Protein AF-A0A099KQU8-F1 (afdb_monomer)

Foldseek 3Di:
DDPLVQFDADPVRHFDADPVRHGHGDDQQDQAPVNLLVCLVVLHDPVVNQVSLLNHLRNLQVVLVVVQVVLVVLVVCQVPFDFPDADPVRHTDGDDRDDRDDRRDGDDRDHSVRSCVVVVVSCLVSCQQQQDQDPNDRAHLDVVLVVLLVVVVVVCVVPNFVCPQDWRWGHHNVGTDTDTDGGPVSSVSRNVVSVVSSVVSVD

Solvent-accessible surface area (backbone atoms only — not comparable to full-atom values): 11903 Å² total; per-residue (Å²): 134,92,62,71,86,51,40,32,61,45,98,88,67,47,77,38,58,48,99,84,72,44,73,36,69,49,85,85,54,86,36,45,68,68,59,40,51,52,39,50,76,68,65,54,55,68,72,57,52,47,52,32,45,48,21,31,56,50,31,53,53,52,52,44,51,51,55,39,52,51,49,50,51,50,51,53,42,53,77,55,53,52,73,74,48,67,44,99,88,69,46,78,34,59,49,81,74,71,88,78,71,79,82,70,76,77,76,82,88,64,52,55,65,56,48,46,63,78,40,40,83,78,44,50,67,44,49,31,36,53,36,49,77,55,98,86,41,64,35,24,59,47,65,67,42,52,52,51,53,50,50,53,52,52,44,33,77,74,52,44,72,75,56,44,66,38,69,51,74,31,46,27,72,88,49,75,46,79,41,80,31,73,42,70,67,56,44,51,54,52,51,52,55,51,52,53,54,38,46,71,74,77,108

Mean predicted aligned error: 7.82 Å

Nearest PDB structures (foldseek):
  6ys8-assembly1_A  TM=2.102E-01  e=5.000E+00  Flavobacterium johnsoniae

pLDDT: mean 91.99, std 4.72, range [60.97, 97.06]

Radius of gyration: 29.05 Å; Cα contacts (8 Å, |Δi|>4): 232; chains: 1; bounding box: 68×26×90 Å

Sequence (203 aa):
MDLSYFYQKNADGSTLFDANQKPLLRKQITKTLEALQAQIAQNAKVETIDRFCAGVIELRQWHWLADYNEHIAILEFNANLPVVAVAENGDDVFAEPKDLPDEPIRPALLTVDEFKSANKALFDSYNKKQGVKINGYQVSLNKDNSDGLVSIKAGYELAGDDIFPTNFIADNASGTVSIRLDNFAEFSNFALQFLAARNALFN

Secondary structure (DSSP, 8-state):
---GGGB-B-TTSPBPB-TTSPBPBPPPP---HHHHHHHHHTT--HHHHHHHHHHHHHHHHHHHHHHHHHHHHHHHHHHTPPEEEE-TTSPEEEPPPPP-PPPPPPPP---HHHHHHHTHHHHHHHH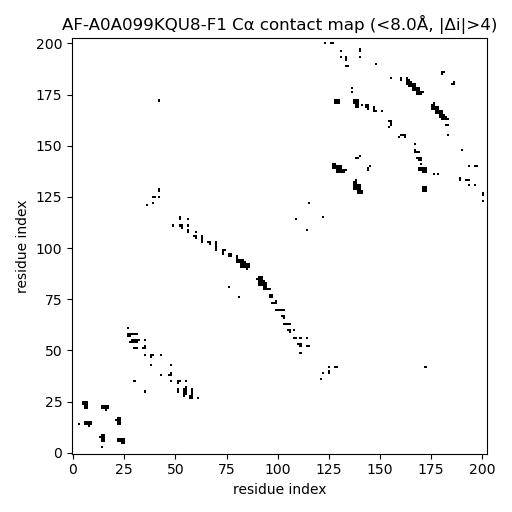HHH-EEETTEEE---HHHHHHHHHHHHHHHHHGGGG-SEEEEEEETTEEEEEEE-SHHHHHHHHHHHHHHHHHHH-

Organism: Colwellia psychrerythraea (NCBI:txid28229)

Structure (mmCIF, N/CA/C/O backbone):
data_AF-A0A099KQU8-F1
#
_entry.id   AF-A0A099KQU8-F1
#
loop_
_atom_site.group_PDB
_atom_site.id
_atom_site.type_symbol
_atom_site.label_atom_id
_atom_site.label_alt_id
_atom_site.label_comp_id
_atom_site.label_asym_id
_atom_site.label_entity_id
_atom_site.label_seq_id
_atom_site.pdbx_PDB_ins_code
_atom_site.Cartn_x
_atom_site.Cartn_y
_atom_site.Cartn_z
_atom_site.occupancy
_atom_site.B_iso_or_equiv
_atom_site.auth_seq_id
_atom_site.auth_comp_id
_atom_site.auth_asym_id
_atom_site.auth_atom_id
_atom_site.pdbx_PDB_model_num
ATOM 1 N N . MET A 1 1 ? 11.849 -13.287 -21.606 1.00 78.25 1 MET A N 1
ATOM 2 C CA . MET A 1 1 ? 11.185 -12.744 -20.402 1.00 78.25 1 MET A CA 1
ATOM 3 C C . MET A 1 1 ? 9.722 -12.448 -20.707 1.00 78.25 1 MET A C 1
ATOM 5 O O . MET A 1 1 ? 9.454 -12.011 -21.818 1.00 78.25 1 MET A O 1
ATOM 9 N N . ASP A 1 2 ? 8.782 -12.692 -19.785 1.00 84.62 2 ASP A N 1
ATOM 10 C CA . ASP A 1 2 ? 7.366 -12.351 -20.011 1.00 84.62 2 ASP A CA 1
ATOM 11 C C . ASP A 1 2 ? 7.071 -10.880 -19.665 1.00 84.62 2 ASP A C 1
ATOM 13 O O . ASP A 1 2 ? 7.157 -10.462 -18.506 1.00 84.62 2 ASP A O 1
ATOM 17 N N . LEU A 1 3 ? 6.695 -10.106 -20.685 1.00 89.06 3 LEU A N 1
ATOM 18 C CA . LEU A 1 3 ? 6.343 -8.686 -20.598 1.00 89.06 3 LEU A CA 1
ATOM 19 C C . LEU A 1 3 ? 4.825 -8.439 -20.688 1.00 89.06 3 LEU A C 1
ATOM 21 O O . LEU A 1 3 ? 4.391 -7.287 -20.715 1.00 89.06 3 LEU A O 1
ATOM 25 N N . SER A 1 4 ? 4.007 -9.498 -20.679 1.00 90.19 4 SER A N 1
ATOM 26 C CA . SER A 1 4 ? 2.544 -9.432 -20.819 1.00 90.19 4 SER A CA 1
ATOM 27 C C . SER A 1 4 ? 1.852 -8.506 -19.814 1.00 90.19 4 SER A C 1
ATOM 29 O O . SER A 1 4 ? 0.807 -7.931 -20.122 1.00 90.19 4 SER A O 1
ATOM 31 N N . TYR A 1 5 ? 2.465 -8.317 -18.641 1.00 89.25 5 TYR A N 1
ATOM 32 C CA . TYR A 1 5 ? 2.036 -7.384 -17.599 1.00 89.25 5 TYR A CA 1
ATOM 33 C C . TYR A 1 5 ? 1.913 -5.935 -18.096 1.00 89.25 5 TYR A C 1
ATOM 35 O O . TYR A 1 5 ? 1.003 -5.219 -17.680 1.00 89.25 5 TYR A O 1
ATOM 43 N N . PHE A 1 6 ? 2.800 -5.497 -18.990 1.00 92.69 6 PHE A N 1
ATOM 44 C CA . PHE A 1 6 ? 2.848 -4.112 -19.466 1.00 92.69 6 PHE A CA 1
ATOM 45 C C . PHE A 1 6 ? 1.939 -3.861 -20.663 1.00 92.69 6 PHE A C 1
ATOM 47 O O . PHE A 1 6 ? 1.818 -2.720 -21.100 1.00 92.69 6 PHE A O 1
ATOM 54 N N . TYR A 1 7 ? 1.310 -4.895 -21.215 1.00 94.56 7 TYR A N 1
ATOM 55 C CA . TYR A 1 7 ? 0.549 -4.771 -22.450 1.00 94.56 7 TYR A CA 1
ATOM 56 C C . TYR A 1 7 ? -0.892 -4.342 -22.189 1.00 94.56 7 TYR A C 1
ATOM 58 O O . TYR A 1 7 ? -1.525 -4.756 -21.216 1.00 94.56 7 TYR A O 1
ATOM 66 N N . GLN A 1 8 ? -1.425 -3.523 -23.090 1.00 93.81 8 GLN A N 1
ATOM 67 C CA . GLN A 1 8 ? -2.847 -3.221 -23.136 1.00 93.81 8 GLN A CA 1
ATOM 68 C C . GLN A 1 8 ? -3.630 -4.478 -23.510 1.00 93.81 8 GLN A C 1
ATOM 70 O O . GLN A 1 8 ? -3.192 -5.284 -24.337 1.00 93.81 8 GLN A O 1
ATOM 75 N N . LYS A 1 9 ? -4.802 -4.632 -22.894 1.00 93.12 9 LYS A N 1
ATOM 76 C CA . LYS A 1 9 ? -5.696 -5.768 -23.104 1.00 93.12 9 LYS A CA 1
ATOM 77 C C . LYS A 1 9 ? -7.046 -5.297 -23.638 1.00 93.12 9 LYS A C 1
ATOM 79 O O . LYS A 1 9 ? -7.538 -4.248 -23.227 1.00 93.12 9 LYS A O 1
ATOM 84 N N . ASN A 1 10 ? -7.631 -6.084 -24.532 1.00 91.56 10 ASN A N 1
ATOM 85 C CA . ASN A 1 10 ? -9.020 -5.968 -24.963 1.00 91.56 10 ASN A CA 1
ATOM 86 C C . ASN A 1 10 ? -9.978 -6.391 -23.839 1.00 91.56 10 ASN A C 1
ATOM 88 O O . ASN A 1 10 ? -9.572 -6.995 -22.845 1.00 91.56 10 ASN A O 1
ATOM 92 N N . ALA A 1 11 ? -11.273 -6.121 -24.026 1.00 90.12 11 ALA A N 1
ATOM 93 C CA . ALA A 1 11 ? -12.321 -6.530 -23.087 1.00 90.12 11 ALA A CA 1
ATOM 94 C C . ALA A 1 11 ? -12.403 -8.058 -22.886 1.00 90.12 11 ALA A C 1
ATOM 96 O O . ALA A 1 11 ? -12.850 -8.513 -21.838 1.00 90.12 11 ALA A O 1
ATOM 97 N N . ASP A 1 12 ? -11.949 -8.842 -23.866 1.00 91.12 12 ASP A N 1
ATOM 98 C CA . ASP A 1 12 ? -11.866 -10.306 -23.811 1.00 91.12 12 ASP A CA 1
ATOM 99 C C . ASP A 1 12 ? -10.555 -10.832 -23.184 1.00 91.12 12 ASP A C 1
ATOM 101 O O . ASP A 1 12 ? -10.356 -12.041 -23.088 1.00 91.12 12 ASP A O 1
ATOM 105 N N . GLY A 1 13 ? -9.651 -9.939 -22.761 1.00 87.31 13 GLY A N 1
ATOM 106 C CA . GLY A 1 13 ? -8.351 -10.282 -22.176 1.00 87.31 13 GLY A CA 1
ATOM 107 C C . GLY A 1 13 ? -7.219 -10.523 -23.185 1.00 87.31 13 GLY A C 1
ATOM 108 O O . GLY A 1 13 ? -6.079 -10.755 -22.768 1.00 87.31 13 GLY A O 1
ATOM 109 N N . SER A 1 14 ? -7.479 -10.435 -24.494 1.00 91.06 14 SER A N 1
ATOM 110 C CA . SER A 1 14 ? -6.439 -10.549 -25.529 1.00 91.06 14 SER A CA 1
ATOM 111 C C . SER A 1 14 ? -5.530 -9.311 -25.574 1.00 91.06 14 SER A C 1
ATOM 113 O O . SER A 1 14 ? -5.933 -8.214 -25.194 1.00 91.06 14 SER A O 1
ATOM 115 N N . THR A 1 15 ? -4.272 -9.470 -26.000 1.00 93.75 15 THR A N 1
ATOM 116 C CA . THR A 1 15 ? -3.318 -8.351 -26.129 1.00 93.75 15 THR A CA 1
ATOM 117 C C . THR A 1 15 ? -3.668 -7.466 -27.326 1.00 93.75 15 THR A C 1
ATOM 119 O O . THR A 1 15 ? -3.956 -7.969 -28.408 1.00 93.75 15 THR A O 1
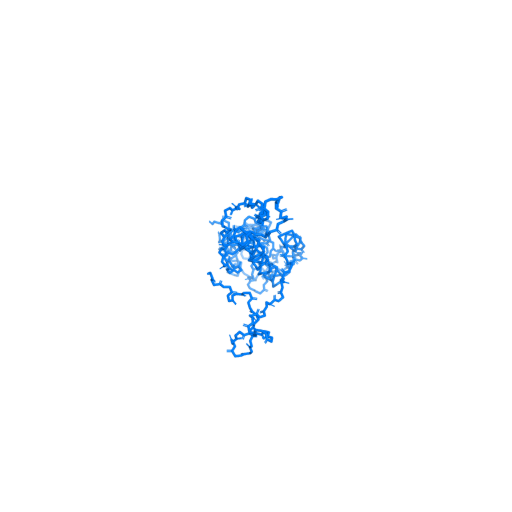ATOM 122 N N . LEU A 1 16 ? -3.594 -6.149 -27.137 1.00 92.94 16 LEU A N 1
ATOM 123 C CA . LEU A 1 16 ? -3.697 -5.159 -28.207 1.00 92.94 16 LEU A CA 1
ATOM 124 C C . LEU A 1 16 ? -2.343 -4.964 -28.903 1.00 92.94 16 LEU A C 1
ATOM 126 O O . LEU A 1 16 ? -1.310 -4.874 -28.239 1.00 92.94 16 LEU A O 1
ATOM 130 N N . PHE A 1 17 ? -2.360 -4.848 -30.231 1.00 93.69 17 PHE A N 1
ATOM 131 C CA . PHE A 1 17 ? -1.167 -4.682 -31.064 1.00 93.69 17 PHE A CA 1
ATOM 132 C C . PHE A 1 17 ? -1.278 -3.441 -31.957 1.00 93.69 17 PHE A C 1
ATOM 134 O O . PHE A 1 17 ? -2.381 -3.025 -32.315 1.00 93.69 17 PHE A O 1
ATOM 141 N N . ASP A 1 18 ? -0.137 -2.854 -32.311 1.00 91.50 18 ASP A N 1
ATOM 142 C CA . ASP A 1 18 ? -0.042 -1.782 -33.300 1.00 91.50 18 ASP A CA 1
ATOM 143 C C . ASP A 1 18 ? -0.100 -2.316 -34.748 1.00 91.50 18 ASP A C 1
ATOM 145 O O . ASP A 1 18 ? -0.203 -3.520 -34.997 1.00 91.50 18 ASP A O 1
ATOM 149 N N . ALA A 1 19 ? -0.015 -1.409 -35.728 1.00 91.31 19 ALA A N 1
ATOM 150 C CA . ALA A 1 19 ? -0.039 -1.753 -37.154 1.00 91.31 19 ALA A CA 1
ATOM 151 C C . ALA A 1 19 ? 1.124 -2.666 -37.600 1.00 91.31 19 ALA A C 1
ATOM 153 O O . ALA A 1 19 ? 1.018 -3.327 -38.631 1.00 91.31 19 ALA A O 1
ATOM 154 N N . ASN A 1 20 ? 2.207 -2.729 -36.821 1.00 92.00 20 ASN A N 1
ATOM 155 C CA . ASN A 1 20 ? 3.382 -3.562 -37.069 1.00 92.00 20 ASN A CA 1
ATOM 156 C C . ASN A 1 20 ? 3.361 -4.857 -36.237 1.00 92.00 20 ASN A C 1
ATOM 158 O O . ASN A 1 20 ? 4.398 -5.503 -36.093 1.00 92.00 20 ASN A O 1
ATOM 162 N N . GLN A 1 21 ? 2.207 -5.228 -35.669 1.00 89.69 21 GLN A N 1
ATOM 163 C CA . GLN A 1 21 ? 2.039 -6.389 -34.788 1.00 89.69 21 GLN A CA 1
ATOM 164 C C . GLN A 1 21 ? 2.902 -6.343 -33.514 1.00 89.69 21 GLN A C 1
ATOM 166 O O . GLN A 1 21 ? 3.190 -7.384 -32.918 1.00 89.69 21 GLN A O 1
ATOM 171 N N . LYS A 1 22 ? 3.293 -5.150 -33.044 1.00 89.19 22 LYS A N 1
ATOM 172 C CA . LYS A 1 22 ? 3.968 -4.985 -31.748 1.00 89.19 22 LYS A CA 1
ATOM 173 C C . LYS A 1 22 ? 2.940 -4.740 -30.637 1.00 89.19 22 LYS A C 1
ATOM 175 O O . LYS A 1 22 ? 2.011 -3.959 -30.847 1.00 89.19 22 LYS A O 1
ATOM 180 N N . PRO A 1 23 ? 3.066 -5.377 -29.456 1.00 92.69 23 PRO A N 1
ATOM 181 C CA . PRO A 1 23 ? 2.146 -5.148 -28.343 1.00 92.69 23 PRO A CA 1
ATOM 182 C C . PRO A 1 23 ? 2.106 -3.677 -27.916 1.00 92.69 23 PRO A C 1
ATOM 184 O O . PRO A 1 23 ? 3.150 -3.064 -27.687 1.00 92.69 23 PRO A O 1
ATOM 187 N N . LEU A 1 24 ? 0.907 -3.118 -27.747 1.00 92.62 24 LEU A N 1
ATOM 188 C CA . LEU A 1 24 ? 0.738 -1.770 -27.206 1.00 92.62 24 LEU A CA 1
ATOM 189 C C . LEU A 1 24 ? 0.992 -1.772 -25.698 1.00 92.62 24 LEU A C 1
ATOM 191 O O . LEU A 1 24 ? 0.404 -2.565 -24.964 1.00 92.62 24 LEU A O 1
ATOM 195 N N . LEU A 1 25 ? 1.828 -0.850 -25.219 1.00 91.69 25 LEU A N 1
ATOM 196 C CA . LEU A 1 25 ? 2.099 -0.686 -23.792 1.00 91.69 25 LEU A CA 1
ATOM 197 C C . LEU A 1 25 ? 0.964 0.070 -23.098 1.00 91.69 25 LEU A C 1
ATOM 199 O O . LEU A 1 25 ? 0.449 1.066 -23.612 1.00 91.69 25 LEU A O 1
ATOM 203 N N . ARG A 1 26 ? 0.559 -0.395 -21.917 1.00 91.31 26 ARG A N 1
ATOM 204 C CA . ARG A 1 26 ? -0.416 0.300 -21.072 1.00 91.31 26 ARG A CA 1
ATOM 205 C C . ARG A 1 26 ? 0.188 1.589 -20.520 1.00 91.31 26 ARG A C 1
ATOM 207 O O . ARG A 1 26 ? 1.402 1.749 -20.455 1.00 91.31 26 ARG A O 1
ATOM 214 N N . LYS A 1 27 ? -0.668 2.522 -20.106 1.00 87.50 27 LYS A N 1
ATOM 215 C CA . LYS A 1 27 ? -0.209 3.788 -19.530 1.00 87.50 27 LYS A CA 1
ATOM 216 C C . LYS A 1 27 ? 0.475 3.546 -18.184 1.00 87.50 27 LYS A C 1
ATOM 218 O O . LYS A 1 27 ? -0.100 2.897 -17.314 1.00 87.50 27 LYS A O 1
ATOM 223 N N . GLN A 1 28 ? 1.654 4.131 -18.004 1.00 86.12 28 GLN A N 1
ATOM 224 C CA . GLN A 1 28 ? 2.375 4.106 -16.737 1.00 86.12 28 GLN A CA 1
ATOM 225 C C . GLN A 1 28 ? 1.606 4.845 -15.631 1.00 86.12 28 GLN A C 1
ATOM 227 O O . GLN A 1 28 ? 1.121 5.966 -15.824 1.00 86.12 28 GLN A O 1
ATOM 232 N N . ILE A 1 29 ? 1.543 4.233 -14.447 1.00 81.69 29 ILE A N 1
ATOM 233 C CA . ILE A 1 29 ? 1.102 4.892 -13.214 1.00 81.69 29 ILE A CA 1
ATOM 234 C C . ILE A 1 29 ? 2.301 5.565 -12.537 1.00 81.69 29 ILE A C 1
ATOM 236 O O . ILE A 1 29 ? 3.365 4.972 -12.414 1.00 81.69 29 ILE A O 1
ATOM 240 N N . THR A 1 30 ? 2.117 6.800 -12.063 1.00 81.56 30 THR A N 1
ATOM 241 C CA . THR A 1 30 ? 3.186 7.666 -11.526 1.00 81.56 30 THR A CA 1
ATOM 242 C C . THR A 1 30 ? 3.091 7.896 -10.012 1.00 81.56 30 THR A C 1
ATOM 244 O O . THR A 1 30 ? 3.462 8.953 -9.504 1.00 81.56 30 THR A O 1
ATOM 247 N N . LYS A 1 31 ? 2.542 6.940 -9.253 1.00 90.81 31 LYS A N 1
ATOM 248 C CA . LYS A 1 31 ? 2.440 7.075 -7.790 1.00 90.81 31 LYS A CA 1
ATOM 249 C C . LYS A 1 31 ? 3.761 6.680 -7.140 1.00 90.81 31 LYS A C 1
ATOM 251 O O . LYS A 1 31 ? 4.166 5.527 -7.226 1.00 90.81 31 LYS A O 1
ATOM 256 N N . THR A 1 32 ? 4.407 7.639 -6.485 1.00 93.88 32 THR A N 1
ATOM 257 C CA . THR A 1 32 ? 5.692 7.429 -5.812 1.00 93.88 32 THR A CA 1
ATOM 258 C C . THR A 1 32 ? 5.518 7.060 -4.341 1.00 93.88 32 THR A C 1
ATOM 260 O O . THR A 1 32 ? 4.439 7.232 -3.756 1.00 93.88 32 THR A O 1
ATOM 263 N N . LEU A 1 33 ? 6.595 6.554 -3.735 1.00 93.19 33 LEU A N 1
ATOM 264 C CA . LEU A 1 33 ? 6.622 6.237 -2.310 1.00 93.19 33 LEU A CA 1
ATOM 265 C C . LEU A 1 33 ? 6.456 7.500 -1.453 1.00 93.19 33 LEU A C 1
ATOM 267 O O . LEU A 1 33 ? 5.722 7.458 -0.467 1.00 93.19 33 LEU A O 1
ATOM 271 N N . GLU A 1 34 ? 7.046 8.631 -1.852 1.00 93.69 34 GLU A N 1
ATOM 272 C CA . GLU A 1 34 ? 6.885 9.905 -1.137 1.00 93.69 34 GLU A CA 1
ATOM 273 C C . GLU A 1 34 ? 5.424 10.365 -1.161 1.00 93.69 34 GLU A C 1
ATOM 275 O O . GLU A 1 34 ? 4.879 10.826 -0.157 1.00 93.69 34 GLU A O 1
ATOM 280 N N . ALA A 1 35 ? 4.749 10.190 -2.300 1.00 94.56 35 ALA A N 1
ATOM 281 C CA . ALA A 1 35 ? 3.347 10.556 -2.428 1.00 94.56 35 ALA A CA 1
ATOM 282 C C . ALA A 1 35 ? 2.445 9.665 -1.549 1.00 94.56 35 ALA A C 1
ATOM 284 O O . ALA A 1 35 ? 1.496 10.164 -0.945 1.00 94.56 35 ALA A O 1
ATOM 285 N N . LEU A 1 36 ? 2.758 8.368 -1.426 1.00 95.44 36 LEU A N 1
ATOM 286 C CA . LEU A 1 36 ? 2.092 7.461 -0.482 1.00 95.44 36 LEU A CA 1
ATOM 287 C C . LEU A 1 36 ? 2.330 7.892 0.975 1.00 95.44 36 LEU A C 1
ATOM 289 O O . LEU A 1 36 ? 1.373 7.990 1.743 1.00 95.44 36 LEU A O 1
ATOM 293 N N . GLN A 1 37 ? 3.574 8.204 1.345 1.00 93.75 37 GLN A N 1
ATOM 294 C CA . GLN A 1 37 ? 3.924 8.698 2.683 1.00 93.75 37 GLN A CA 1
ATOM 295 C C . GLN A 1 37 ? 3.153 9.976 3.037 1.00 93.75 37 GLN A C 1
ATOM 297 O O . GLN A 1 37 ? 2.627 10.094 4.145 1.00 93.75 37 GLN A O 1
ATOM 302 N N . ALA A 1 38 ? 3.006 10.901 2.085 1.00 93.06 38 ALA A N 1
ATOM 303 C CA . ALA A 1 38 ? 2.215 12.112 2.275 1.00 93.06 38 ALA A CA 1
ATOM 304 C C . ALA A 1 38 ? 0.728 11.805 2.537 1.00 93.06 38 ALA A C 1
ATOM 306 O O . ALA A 1 38 ? 0.126 12.403 3.428 1.00 93.06 38 ALA A O 1
ATOM 307 N N . GLN A 1 39 ? 0.135 10.850 1.810 1.00 93.75 39 GLN A N 1
ATOM 308 C CA . GLN A 1 39 ? -1.255 10.433 2.045 1.00 93.75 39 GLN A CA 1
ATOM 309 C C . GLN A 1 39 ? -1.441 9.763 3.411 1.00 93.75 39 GLN A C 1
ATOM 311 O O . GLN A 1 39 ? -2.439 10.008 4.092 1.00 93.75 39 GLN A O 1
ATOM 316 N N . ILE A 1 40 ? -0.464 8.962 3.836 1.00 91.00 40 ILE A N 1
ATOM 317 C CA . ILE A 1 40 ? -0.441 8.352 5.168 1.00 91.00 40 ILE A CA 1
ATOM 318 C C . ILE A 1 40 ? -0.397 9.434 6.253 1.00 91.00 40 ILE A C 1
ATOM 320 O O . ILE A 1 40 ? -1.220 9.413 7.168 1.00 91.00 40 ILE A O 1
ATOM 324 N N . ALA A 1 41 ? 0.496 10.418 6.123 1.00 88.31 41 ALA A N 1
ATOM 325 C CA . ALA A 1 41 ? 0.607 11.527 7.071 1.00 88.31 41 ALA A CA 1
ATOM 326 C C . ALA A 1 41 ? -0.693 12.349 7.164 1.00 88.31 41 ALA A C 1
ATOM 328 O O . ALA A 1 41 ? -1.094 12.780 8.247 1.00 88.31 41 ALA A O 1
ATOM 329 N N . GLN A 1 42 ? -1.396 12.506 6.039 1.00 89.38 42 GLN A N 1
ATOM 330 C CA . GLN A 1 42 ? -2.700 13.172 5.962 1.00 89.38 42 GLN A CA 1
ATOM 331 C C . GLN A 1 42 ? -3.863 12.321 6.497 1.00 89.38 42 GLN A C 1
ATOM 333 O O . GLN A 1 42 ? -4.986 12.812 6.559 1.00 89.38 42 GLN A O 1
ATOM 338 N N . ASN A 1 43 ? -3.621 11.075 6.918 1.00 84.31 43 ASN A N 1
ATOM 339 C CA . ASN A 1 43 ? -4.658 10.128 7.339 1.00 84.31 43 ASN A CA 1
ATOM 340 C C . ASN A 1 43 ? -5.742 9.945 6.273 1.00 84.31 43 ASN A C 1
ATOM 342 O O . ASN A 1 43 ? -6.933 9.879 6.586 1.00 84.31 43 ASN A O 1
ATOM 346 N N . ALA A 1 44 ? -5.320 9.878 5.007 1.00 88.25 44 ALA A N 1
ATOM 347 C CA . ALA A 1 44 ? -6.221 9.624 3.895 1.00 88.25 44 ALA A CA 1
ATOM 348 C C . ALA A 1 44 ? -7.008 8.321 4.111 1.00 88.25 44 ALA A C 1
ATOM 350 O O . ALA A 1 44 ? -6.587 7.434 4.853 1.00 88.25 44 ALA A O 1
ATOM 351 N N . LYS A 1 45 ? -8.157 8.194 3.443 1.00 87.88 45 LYS A N 1
ATOM 352 C CA . LYS A 1 45 ? -8.996 6.989 3.519 1.00 87.88 45 LYS A CA 1
ATOM 353 C C . LYS A 1 45 ? -8.246 5.748 3.027 1.00 87.88 45 LYS A C 1
ATOM 355 O O . LYS A 1 45 ? -7.391 5.859 2.146 1.00 87.88 45 LYS A O 1
ATOM 360 N N . VAL A 1 46 ? -8.614 4.579 3.550 1.00 87.69 46 VAL A N 1
ATOM 361 C CA . VAL A 1 46 ? -7.968 3.295 3.224 1.00 87.69 46 VAL A CA 1
ATOM 362 C C . VAL A 1 46 ? -7.980 3.033 1.718 1.00 87.69 46 VAL A C 1
ATOM 364 O O . VAL A 1 46 ? -6.946 2.695 1.154 1.00 87.69 46 VAL A O 1
ATOM 367 N N . GLU A 1 47 ? -9.083 3.321 1.022 1.00 90.56 47 GLU A N 1
ATOM 368 C CA . GLU A 1 47 ? -9.180 3.109 -0.429 1.00 90.56 47 GLU A CA 1
ATOM 369 C C . GLU A 1 47 ? -8.206 4.000 -1.219 1.00 90.56 47 GLU A C 1
ATOM 371 O O . GLU A 1 47 ? -7.723 3.627 -2.293 1.00 90.56 47 GLU A O 1
ATOM 376 N N . THR A 1 48 ? -7.903 5.193 -0.697 1.00 92.62 48 THR A N 1
ATOM 377 C CA . THR A 1 48 ? -6.881 6.074 -1.271 1.00 92.62 48 THR A CA 1
ATOM 378 C C . THR A 1 48 ? -5.495 5.488 -1.042 1.00 92.62 48 THR A C 1
ATOM 380 O O . THR A 1 48 ? -4.704 5.433 -1.983 1.00 92.62 48 THR A O 1
ATOM 383 N N . ILE A 1 49 ? -5.204 5.016 0.171 1.00 93.81 49 ILE A N 1
ATOM 384 C CA . ILE A 1 49 ? -3.925 4.377 0.496 1.00 93.81 49 ILE A CA 1
ATOM 385 C C . ILE A 1 49 ? -3.689 3.145 -0.381 1.00 93.81 49 ILE A C 1
ATOM 387 O O . ILE A 1 49 ? -2.616 3.023 -0.973 1.00 93.81 49 ILE A O 1
ATOM 391 N N . ASP A 1 50 ? -4.697 2.295 -0.555 1.00 94.50 50 ASP A N 1
ATOM 392 C CA . ASP A 1 50 ? -4.612 1.076 -1.366 1.00 94.50 50 ASP A CA 1
ATOM 393 C C . ASP A 1 50 ? -4.301 1.391 -2.826 1.00 94.50 50 ASP A C 1
ATOM 395 O O . ASP A 1 50 ? -3.427 0.771 -3.437 1.00 94.50 50 ASP A O 1
ATOM 399 N N . ARG A 1 51 ? -4.943 2.430 -3.373 1.00 94.56 51 ARG A N 1
ATOM 400 C CA . ARG A 1 51 ? -4.669 2.907 -4.732 1.00 94.56 51 ARG A CA 1
ATOM 401 C C . ARG A 1 51 ? -3.238 3.417 -4.889 1.00 94.56 51 ARG A C 1
ATOM 403 O O . ARG A 1 51 ? -2.626 3.201 -5.934 1.00 94.56 51 ARG A O 1
ATOM 410 N N . PHE A 1 52 ? -2.702 4.107 -3.883 1.00 96.31 52 PHE A N 1
ATOM 411 C CA . PHE A 1 52 ? -1.309 4.553 -3.910 1.00 96.31 52 PHE A CA 1
ATOM 412 C C . PHE A 1 52 ? -0.337 3.377 -3.770 1.00 96.31 52 PHE A C 1
ATOM 414 O O . PHE A 1 52 ? 0.634 3.340 -4.518 1.00 96.31 52 PHE A O 1
ATOM 421 N N . CYS A 1 53 ? -0.619 2.394 -2.909 1.00 95.50 53 CYS A N 1
ATOM 422 C CA . CYS A 1 53 ? 0.182 1.170 -2.799 1.00 95.50 53 CYS A CA 1
ATOM 423 C C . CYS A 1 53 ? 0.259 0.440 -4.144 1.00 95.50 53 CYS A C 1
ATOM 425 O O . CYS A 1 53 ? 1.355 0.176 -4.633 1.00 95.50 53 CYS A O 1
ATOM 427 N N . ALA A 1 54 ? -0.892 0.199 -4.782 1.00 94.69 54 ALA A N 1
ATOM 428 C CA . ALA A 1 54 ? -0.956 -0.421 -6.104 1.00 94.69 54 ALA A CA 1
ATOM 429 C C . ALA A 1 54 ? -0.130 0.358 -7.141 1.00 94.69 54 ALA A C 1
ATOM 431 O O . ALA A 1 54 ? 0.631 -0.232 -7.905 1.00 94.69 54 ALA A O 1
ATOM 432 N N . GLY A 1 55 ? -0.219 1.692 -7.121 1.00 94.44 55 GLY A N 1
ATOM 433 C CA . GLY A 1 55 ? 0.557 2.539 -8.019 1.00 94.44 55 GLY A CA 1
ATOM 434 C C . GLY A 1 55 ? 2.069 2.507 -7.763 1.00 94.44 55 GLY A C 1
ATOM 435 O O . GLY A 1 55 ? 2.828 2.533 -8.725 1.00 94.44 55 GLY A O 1
ATOM 436 N N . VAL A 1 56 ? 2.514 2.399 -6.506 1.00 95.56 56 VAL A N 1
ATOM 437 C CA . VAL A 1 56 ? 3.942 2.251 -6.161 1.00 95.56 56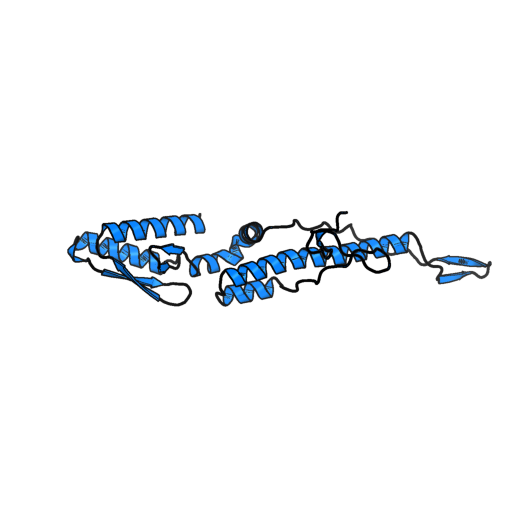 VAL A CA 1
ATOM 438 C C . VAL A 1 56 ? 4.479 0.898 -6.624 1.00 95.56 56 VAL A C 1
ATOM 440 O O . VAL A 1 56 ? 5.571 0.832 -7.189 1.00 95.56 56 VAL A O 1
ATOM 443 N N . ILE A 1 57 ? 3.716 -0.178 -6.411 1.00 94.62 57 ILE A N 1
ATOM 444 C CA . ILE A 1 57 ? 4.070 -1.526 -6.880 1.00 94.62 57 ILE A CA 1
ATOM 445 C C . ILE A 1 57 ? 4.225 -1.519 -8.402 1.00 94.62 57 ILE A C 1
ATOM 447 O O . ILE A 1 57 ? 5.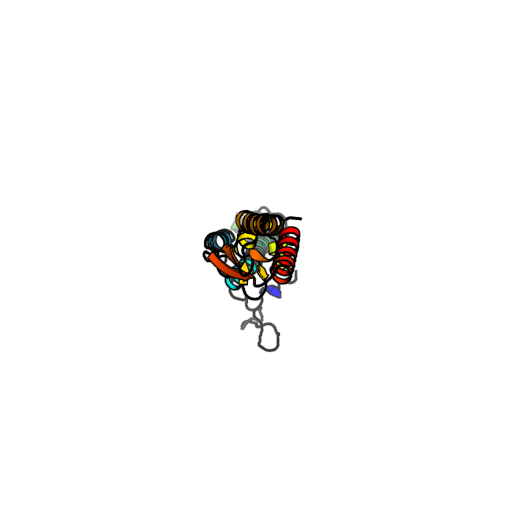226 -2.004 -8.927 1.00 94.62 57 ILE A O 1
ATOM 451 N N . GLU A 1 58 ? 3.264 -0.923 -9.108 1.00 93.62 58 GLU A N 1
ATOM 452 C CA . GLU A 1 58 ? 3.307 -0.797 -10.560 1.00 93.62 58 GLU A CA 1
ATOM 453 C C . GLU A 1 58 ? 4.485 0.064 -11.037 1.00 93.62 58 GLU A C 1
ATOM 455 O O . GLU A 1 58 ? 5.191 -0.333 -11.963 1.00 93.62 58 GLU A O 1
ATOM 460 N N . LEU A 1 59 ? 4.740 1.212 -10.406 1.00 94.50 59 LEU A N 1
ATOM 461 C CA . LEU A 1 59 ? 5.840 2.094 -10.797 1.00 94.50 59 LEU A CA 1
ATOM 462 C C . LEU A 1 59 ? 7.197 1.376 -10.724 1.00 94.50 59 LEU A C 1
ATOM 464 O O . LEU A 1 59 ? 8.023 1.544 -11.619 1.00 94.50 59 LEU A O 1
ATOM 468 N N . ARG A 1 60 ? 7.405 0.512 -9.722 1.00 93.69 60 ARG A N 1
ATOM 469 C CA . ARG A 1 60 ? 8.620 -0.319 -9.623 1.00 93.69 60 ARG A CA 1
ATOM 470 C C . ARG A 1 60 ? 8.781 -1.272 -10.807 1.00 93.69 60 ARG A C 1
ATOM 472 O O . ARG A 1 60 ? 9.898 -1.467 -11.272 1.00 93.69 60 ARG A O 1
ATOM 479 N N . GLN A 1 61 ? 7.685 -1.844 -11.310 1.00 94.44 61 GLN A N 1
ATOM 480 C CA . GLN A 1 61 ? 7.721 -2.691 -12.507 1.00 94.44 61 GLN A CA 1
ATOM 481 C C . GLN A 1 61 ? 8.113 -1.875 -13.745 1.00 94.44 61 GLN A C 1
ATOM 483 O O . GLN A 1 61 ? 8.871 -2.357 -14.580 1.00 94.44 61 GLN A O 1
ATOM 488 N N . TRP A 1 62 ? 7.620 -0.639 -13.856 1.00 94.81 62 TRP A N 1
ATOM 489 C CA . TRP A 1 62 ? 7.964 0.258 -14.961 1.00 94.81 62 TRP A CA 1
ATOM 490 C C . TRP A 1 62 ? 9.414 0.728 -14.931 1.00 94.81 62 TRP A C 1
ATOM 492 O O . TRP A 1 62 ? 10.036 0.776 -15.987 1.00 94.81 62 TRP A O 1
ATOM 502 N N . HIS A 1 63 ? 9.958 1.041 -13.752 1.00 94.38 63 HIS A N 1
ATOM 503 C CA . HIS A 1 63 ? 11.382 1.362 -13.617 1.00 94.38 63 HIS A CA 1
ATOM 504 C C . HIS A 1 63 ? 12.246 0.180 -14.052 1.00 94.38 63 HIS A C 1
ATOM 506 O O . HIS A 1 63 ? 13.096 0.344 -14.915 1.00 94.38 63 HIS A O 1
ATOM 512 N N . TRP A 1 64 ? 11.929 -1.027 -13.575 1.00 95.19 64 TRP A N 1
ATOM 513 C CA . TRP A 1 64 ? 12.628 -2.226 -14.025 1.00 95.19 64 TRP A CA 1
ATOM 514 C C . TRP A 1 64 ? 12.557 -2.421 -15.550 1.00 95.19 64 TRP A C 1
ATOM 516 O O . TRP A 1 64 ? 13.559 -2.763 -16.166 1.00 95.19 64 TRP A O 1
ATOM 526 N N . LEU A 1 65 ? 11.395 -2.199 -16.179 1.00 94.75 65 LEU A N 1
ATOM 527 C CA . LEU A 1 65 ? 11.270 -2.322 -17.635 1.00 94.75 65 LEU A CA 1
ATOM 528 C C . LEU A 1 65 ? 12.143 -1.298 -18.376 1.00 94.75 65 LEU A C 1
ATOM 530 O O . LEU A 1 65 ? 12.677 -1.617 -19.436 1.00 94.75 65 LEU A O 1
ATOM 534 N N . ALA A 1 66 ? 12.266 -0.078 -17.848 1.00 93.19 66 ALA A N 1
ATOM 535 C CA . ALA A 1 66 ? 13.141 0.940 -18.420 1.00 93.19 66 ALA A CA 1
ATOM 536 C C . ALA A 1 66 ? 14.609 0.490 -18.362 1.00 93.19 66 ALA A C 1
ATOM 538 O O . ALA A 1 66 ? 15.259 0.457 -19.406 1.00 93.19 66 ALA A O 1
ATOM 539 N N . ASP A 1 67 ? 15.065 0.039 -17.191 1.00 94.75 67 ASP A N 1
ATOM 540 C CA . ASP A 1 67 ? 16.424 -0.480 -16.989 1.00 94.75 67 ASP A CA 1
ATOM 541 C C . ASP A 1 67 ? 16.690 -1.699 -17.894 1.00 94.75 67 ASP A C 1
ATOM 543 O O . ASP A 1 67 ? 17.746 -1.828 -18.512 1.00 94.75 67 ASP A O 1
ATOM 547 N N . TYR A 1 68 ? 15.702 -2.593 -18.029 1.00 95.06 68 TYR A N 1
ATOM 548 C CA . TYR A 1 68 ? 15.796 -3.771 -18.892 1.00 95.06 68 TYR A CA 1
ATOM 549 C C . TYR A 1 68 ? 15.916 -3.393 -20.370 1.00 95.06 68 TYR A C 1
ATOM 551 O O . TYR A 1 68 ? 16.747 -3.948 -21.084 1.00 95.06 68 TYR A O 1
ATOM 559 N N . ASN A 1 69 ? 15.125 -2.428 -20.843 1.00 93.38 69 ASN A N 1
ATOM 560 C CA . ASN A 1 69 ? 15.213 -1.961 -22.226 1.00 93.38 69 ASN A CA 1
ATOM 561 C C . ASN A 1 69 ? 16.553 -1.273 -22.517 1.00 93.38 69 ASN A C 1
ATOM 563 O O . ASN A 1 69 ? 17.070 -1.419 -23.622 1.00 93.38 69 ASN A O 1
ATOM 567 N N . GLU A 1 70 ? 17.125 -0.552 -21.550 1.00 95.06 70 GLU A N 1
ATOM 568 C CA . GLU A 1 70 ? 18.470 0.016 -21.679 1.00 95.06 70 GLU A CA 1
ATOM 569 C C . GLU A 1 70 ? 19.531 -1.086 -21.803 1.00 95.06 70 GLU A C 1
ATOM 571 O O . GLU A 1 70 ? 20.354 -1.046 -22.720 1.00 95.06 70 GLU A O 1
ATOM 576 N N . HIS A 1 71 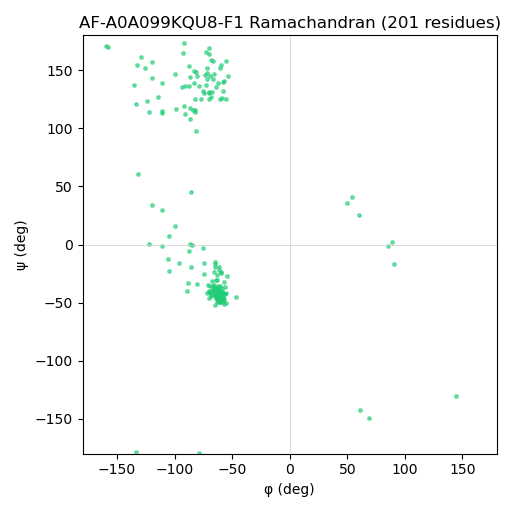? 19.453 -2.119 -20.959 1.00 94.44 71 HIS A N 1
ATOM 577 C CA . HIS A 1 71 ? 20.324 -3.292 -21.047 1.00 94.44 71 HIS A CA 1
ATOM 578 C C . HIS A 1 71 ? 20.226 -3.982 -22.424 1.00 94.44 71 HIS A C 1
ATOM 580 O O . HIS A 1 71 ? 21.249 -4.246 -23.059 1.00 94.44 71 HIS A O 1
ATOM 586 N N . ILE A 1 72 ? 19.008 -4.209 -22.935 1.00 94.56 72 ILE A N 1
ATOM 587 C CA . ILE A 1 72 ? 18.792 -4.781 -24.276 1.00 94.56 72 ILE A CA 1
ATOM 588 C C . ILE A 1 72 ? 19.349 -3.870 -25.376 1.00 94.56 72 ILE A C 1
ATOM 590 O O . ILE A 1 72 ? 20.004 -4.362 -26.291 1.00 94.56 72 ILE A O 1
ATOM 594 N N . ALA A 1 73 ? 19.155 -2.554 -25.287 1.00 94.75 73 ALA A N 1
ATOM 595 C CA . ALA A 1 73 ? 19.676 -1.619 -26.283 1.00 94.75 73 ALA A CA 1
ATOM 596 C C . ALA A 1 73 ? 21.214 -1.641 -26.355 1.00 94.75 73 ALA A C 1
ATOM 598 O O . ALA A 1 73 ? 21.785 -1.525 -27.441 1.00 94.75 73 ALA A O 1
ATOM 599 N N . ILE A 1 74 ? 21.894 -1.816 -25.216 1.00 95.62 74 ILE A N 1
ATOM 600 C CA . ILE A 1 74 ? 23.354 -1.978 -25.169 1.00 95.62 74 ILE A CA 1
ATOM 601 C C . ILE A 1 74 ? 23.773 -3.316 -25.787 1.00 95.62 74 ILE A C 1
ATOM 603 O O . ILE A 1 74 ? 24.700 -3.338 -26.596 1.00 95.62 74 ILE A O 1
ATOM 607 N N . LEU A 1 75 ? 23.076 -4.413 -25.469 1.00 94.94 75 LEU A N 1
ATOM 608 C CA . LEU A 1 75 ? 23.323 -5.719 -26.090 1.00 94.94 75 LEU A CA 1
ATOM 609 C C . LEU A 1 75 ? 23.178 -5.668 -27.613 1.00 94.94 75 LEU A C 1
ATOM 611 O O . LEU A 1 75 ? 24.058 -6.143 -28.329 1.00 94.94 75 LEU A O 1
ATOM 615 N N . GLU A 1 76 ? 22.093 -5.075 -28.111 1.00 94.81 76 GLU A N 1
ATOM 616 C CA . GLU A 1 76 ? 21.831 -4.946 -29.547 1.00 94.81 76 GLU A CA 1
ATOM 617 C C . GLU A 1 76 ? 22.880 -4.074 -30.243 1.00 94.81 76 GLU A C 1
ATOM 619 O O . GLU A 1 76 ? 23.337 -4.429 -31.332 1.00 94.81 76 GLU A O 1
ATOM 624 N N . PHE A 1 77 ? 23.295 -2.974 -29.604 1.00 95.12 77 PHE A N 1
ATOM 625 C CA . PHE A 1 77 ? 24.374 -2.117 -30.093 1.00 95.12 77 PHE A CA 1
ATOM 626 C C . PHE A 1 77 ? 25.705 -2.874 -30.167 1.00 95.12 77 PHE A C 1
ATOM 628 O O . PHE A 1 77 ? 26.370 -2.837 -31.197 1.00 95.12 77 PHE A O 1
ATOM 635 N N . ASN A 1 78 ? 26.076 -3.604 -29.112 1.00 95.75 78 ASN A N 1
ATOM 636 C CA . ASN A 1 78 ? 27.326 -4.366 -29.062 1.00 95.75 78 ASN A CA 1
ATOM 637 C C . ASN A 1 78 ? 27.335 -5.551 -30.039 1.00 95.75 78 ASN A C 1
ATOM 639 O O . ASN A 1 78 ? 28.390 -5.908 -30.558 1.00 95.75 78 ASN A O 1
ATOM 643 N N . ALA A 1 79 ? 26.174 -6.153 -30.307 1.00 95.94 79 ALA A N 1
ATOM 644 C CA . ALA A 1 79 ? 26.029 -7.217 -31.297 1.00 95.94 79 ALA A CA 1
ATOM 645 C C . ALA A 1 79 ? 26.085 -6.698 -32.744 1.00 95.94 79 ALA A C 1
ATOM 647 O O . ALA A 1 79 ? 26.442 -7.451 -33.648 1.00 95.94 79 ALA A O 1
ATOM 648 N N . ASN A 1 80 ? 25.738 -5.426 -32.964 1.00 95.12 80 ASN A N 1
ATOM 649 C CA . ASN A 1 80 ? 25.672 -4.794 -34.280 1.00 95.12 80 ASN A CA 1
ATOM 650 C C . ASN A 1 80 ? 26.406 -3.449 -34.256 1.00 95.12 80 ASN A C 1
ATOM 652 O O . ASN A 1 80 ? 25.794 -2.399 -34.477 1.00 95.12 80 ASN A O 1
ATOM 656 N N . LEU A 1 81 ? 27.709 -3.482 -33.955 1.00 95.19 81 LEU A N 1
ATOM 657 C CA . LEU A 1 81 ? 28.511 -2.263 -33.869 1.00 95.19 81 LEU A CA 1
ATOM 658 C C . LEU A 1 81 ? 28.387 -1.477 -35.183 1.00 95.19 81 LEU A C 1
ATOM 660 O O . LEU A 1 81 ? 28.634 -2.035 -36.254 1.00 95.19 81 LEU A O 1
ATOM 664 N N . PRO A 1 82 ? 27.985 -0.197 -35.140 1.00 93.75 82 PRO A N 1
ATOM 665 C CA . PRO A 1 82 ? 27.880 0.604 -36.347 1.00 93.75 82 PRO A CA 1
ATOM 666 C C . PRO A 1 82 ? 29.270 0.959 -36.877 1.00 93.75 82 PRO A C 1
ATOM 668 O O . PRO A 1 82 ? 30.203 1.190 -36.106 1.00 93.75 82 PRO A O 1
ATOM 671 N N . VAL A 1 83 ? 29.393 1.065 -38.199 1.00 94.62 83 VAL A N 1
ATOM 672 C CA . VAL A 1 83 ? 30.581 1.632 -38.848 1.00 94.62 83 VAL A CA 1
ATOM 673 C C . VAL A 1 83 ? 30.613 3.136 -38.576 1.00 94.62 83 VAL A C 1
ATOM 675 O O . VAL A 1 83 ? 29.639 3.841 -38.843 1.00 94.62 83 VAL A O 1
ATOM 678 N N . VAL A 1 84 ? 31.723 3.629 -38.030 1.00 94.88 84 VAL A N 1
ATOM 679 C CA . VAL A 1 84 ? 31.927 5.047 -37.689 1.00 94.88 84 VAL A CA 1
ATOM 680 C C . VAL A 1 84 ? 32.854 5.764 -38.666 1.00 94.88 84 VAL A C 1
ATOM 682 O O . VAL A 1 84 ? 32.779 6.985 -38.790 1.00 94.88 84 VAL A O 1
ATOM 685 N N . ALA A 1 85 ? 33.708 5.025 -39.375 1.00 92.81 85 ALA A N 1
ATOM 686 C CA . ALA A 1 85 ? 34.586 5.550 -40.413 1.00 92.81 85 ALA A CA 1
ATOM 687 C C . ALA A 1 85 ? 35.012 4.437 -41.379 1.00 92.81 85 ALA A C 1
ATOM 689 O O . ALA A 1 85 ? 34.806 3.259 -41.107 1.00 92.81 85 ALA A O 1
ATOM 690 N N . VAL A 1 86 ? 35.649 4.823 -42.482 1.00 92.62 86 VAL A N 1
ATOM 691 C CA . VAL A 1 86 ? 36.367 3.910 -43.378 1.00 92.62 86 VAL A CA 1
ATOM 692 C C . VAL A 1 86 ? 37.843 4.287 -43.302 1.00 92.62 86 VAL A C 1
ATOM 694 O O . VAL A 1 86 ? 38.188 5.464 -43.436 1.00 92.62 86 VAL A O 1
ATOM 697 N N . ALA A 1 87 ? 38.703 3.315 -43.024 1.00 91.38 87 ALA A N 1
ATOM 698 C CA . ALA A 1 87 ? 40.143 3.507 -42.940 1.00 91.38 87 ALA A CA 1
ATOM 699 C C . ALA A 1 87 ? 40.756 3.779 -44.328 1.00 91.38 87 ALA A C 1
ATOM 701 O O . ALA A 1 87 ? 40.151 3.517 -45.366 1.00 91.38 87 ALA A O 1
ATOM 702 N N . GLU A 1 88 ? 41.989 4.293 -44.368 1.00 89.00 88 GLU A N 1
ATOM 703 C CA . GLU A 1 88 ? 42.681 4.628 -45.628 1.00 89.00 88 GLU A CA 1
ATOM 704 C C . GLU A 1 88 ? 42.905 3.418 -46.553 1.00 89.00 88 GLU A C 1
ATOM 706 O O . GLU A 1 88 ? 43.060 3.576 -47.762 1.00 89.00 88 GLU A O 1
ATOM 711 N N . ASN A 1 89 ? 42.899 2.204 -45.998 1.00 89.12 89 ASN A N 1
ATOM 712 C CA . ASN A 1 89 ? 42.990 0.949 -46.742 1.00 89.12 89 ASN A CA 1
ATOM 713 C C . ASN A 1 89 ? 41.629 0.442 -47.268 1.00 89.12 89 ASN A C 1
ATOM 715 O O . ASN A 1 89 ? 41.596 -0.590 -47.935 1.00 89.12 89 ASN A O 1
ATOM 719 N N . GLY A 1 90 ? 40.537 1.165 -46.999 1.00 88.75 90 GLY A N 1
ATOM 720 C CA . GLY A 1 90 ? 39.177 0.817 -47.410 1.00 88.75 90 GLY A CA 1
ATOM 721 C C . GLY A 1 90 ? 38.404 -0.068 -46.429 1.00 88.75 90 GLY A C 1
ATOM 722 O O . GLY A 1 90 ? 37.265 -0.409 -46.738 1.00 88.75 90 GLY A O 1
ATOM 723 N N . ASP A 1 91 ? 38.979 -0.428 -45.276 1.00 93.31 91 ASP A N 1
ATOM 724 C CA . ASP A 1 91 ? 38.298 -1.251 -44.269 1.00 93.31 91 ASP A CA 1
ATOM 725 C C . ASP A 1 91 ? 37.349 -0.420 -43.391 1.00 93.31 91 ASP A C 1
ATOM 727 O O . ASP A 1 91 ? 37.644 0.724 -43.032 1.00 93.31 91 ASP A O 1
ATOM 731 N N . ASP A 1 92 ? 36.228 -1.017 -42.988 1.00 95.75 92 ASP A N 1
ATOM 732 C CA . ASP A 1 92 ? 35.287 -0.403 -42.053 1.00 95.75 92 ASP A CA 1
ATOM 733 C C . ASP A 1 92 ? 35.880 -0.326 -40.636 1.00 95.75 92 ASP A C 1
ATOM 735 O O . ASP A 1 92 ? 36.360 -1.312 -40.071 1.00 95.75 92 ASP A O 1
ATOM 739 N N . VAL A 1 93 ? 35.793 0.856 -40.027 1.00 93.75 93 VAL A N 1
ATOM 740 C CA . VAL A 1 93 ? 36.106 1.086 -38.614 1.00 93.75 93 VAL A CA 1
ATOM 741 C C . VAL A 1 93 ? 34.797 1.090 -37.839 1.00 93.75 93 VAL A C 1
ATOM 743 O O . VAL A 1 93 ? 33.946 1.955 -38.048 1.00 93.75 93 VAL A O 1
ATOM 746 N N . PHE A 1 94 ? 34.634 0.132 -36.934 1.00 94.50 94 PHE A N 1
ATOM 747 C CA . PHE A 1 94 ? 33.440 -0.011 -36.105 1.00 94.50 94 PHE A CA 1
ATOM 748 C C . PHE A 1 94 ? 33.535 0.814 -34.818 1.00 94.50 94 PHE A C 1
ATOM 750 O O . PHE A 1 94 ? 34.628 1.088 -34.320 1.00 94.50 94 PHE A O 1
ATOM 757 N N . ALA A 1 95 ? 32.383 1.209 -34.274 1.00 95.38 95 ALA A N 1
ATOM 758 C CA . ALA A 1 95 ? 32.305 1.797 -32.942 1.00 95.38 95 ALA A CA 1
ATOM 759 C C . ALA A 1 95 ? 32.844 0.830 -31.877 1.00 95.38 95 ALA A C 1
ATOM 761 O O . ALA A 1 95 ? 32.773 -0.388 -32.037 1.00 95.38 95 ALA A O 1
ATOM 762 N N . GLU A 1 96 ? 33.325 1.371 -30.760 1.00 95.44 96 GLU A N 1
ATOM 763 C CA . GLU A 1 96 ? 33.702 0.547 -29.613 1.00 95.44 96 GLU A CA 1
ATOM 764 C C . GLU A 1 96 ? 32.457 -0.017 -28.905 1.00 95.44 96 GLU A C 1
ATOM 766 O O . GLU A 1 96 ? 31.443 0.687 -28.791 1.00 95.44 96 GLU A O 1
ATOM 771 N N . PRO A 1 97 ? 32.514 -1.266 -28.405 1.00 95.56 97 PRO A N 1
ATOM 772 C CA . PRO A 1 97 ? 31.478 -1.805 -27.538 1.00 95.56 97 PRO A CA 1
ATOM 773 C C . PRO A 1 97 ? 31.278 -0.935 -26.299 1.00 95.56 97 PRO A C 1
ATOM 775 O O . PRO A 1 97 ? 32.232 -0.453 -25.693 1.00 95.56 97 PRO A O 1
ATOM 778 N N . LYS A 1 98 ? 30.022 -0.774 -25.895 1.00 95.38 98 LYS A N 1
ATOM 779 C CA . LYS A 1 98 ? 29.659 -0.140 -24.628 1.00 95.38 98 LYS A CA 1
ATOM 780 C C . LYS A 1 98 ? 29.773 -1.146 -23.488 1.00 95.38 98 LYS A C 1
ATOM 782 O O . LYS A 1 98 ? 29.478 -2.328 -23.678 1.00 95.38 98 LYS A O 1
ATOM 787 N N . ASP A 1 99 ? 30.108 -0.663 -22.297 1.00 94.62 99 ASP A N 1
ATOM 788 C CA . ASP A 1 99 ? 30.052 -1.474 -21.082 1.00 94.62 99 ASP A CA 1
ATOM 789 C C . ASP A 1 99 ? 28.629 -1.995 -20.861 1.00 94.62 99 ASP A C 1
ATOM 791 O O . ASP A 1 99 ? 27.662 -1.230 -20.854 1.00 94.62 99 ASP A O 1
ATOM 795 N N . LEU A 1 100 ? 28.505 -3.312 -20.702 1.00 92.19 100 LEU A N 1
ATOM 796 C CA . LEU A 1 100 ? 27.227 -3.961 -20.461 1.00 92.19 100 LEU A CA 1
ATOM 797 C C . LEU A 1 100 ? 26.983 -4.044 -18.947 1.00 92.19 100 LEU A C 1
ATOM 799 O O . LEU A 1 100 ? 27.705 -4.784 -18.275 1.00 92.19 100 LEU A O 1
ATOM 803 N N . PRO A 1 101 ? 25.988 -3.324 -18.395 1.00 90.94 101 PRO A N 1
ATOM 804 C CA . PRO A 1 101 ? 25.606 -3.500 -16.999 1.00 90.94 101 PRO A CA 1
ATOM 805 C C . PRO A 1 101 ? 24.998 -4.889 -16.778 1.00 90.94 101 PRO A C 1
ATOM 807 O O . PRO A 1 101 ? 24.464 -5.495 -17.711 1.00 90.94 101 PRO A O 1
ATOM 810 N N . ASP A 1 102 ? 25.021 -5.364 -15.532 1.00 93.44 102 ASP A N 1
ATOM 811 C CA . ASP A 1 102 ? 24.335 -6.600 -15.150 1.00 93.44 102 ASP A CA 1
ATOM 812 C C . ASP A 1 102 ? 22.852 -6.558 -15.551 1.00 93.44 102 ASP A C 1
ATOM 814 O O . ASP A 1 102 ? 22.202 -5.509 -15.500 1.00 93.44 102 ASP A O 1
ATOM 818 N N . GLU A 1 103 ? 22.304 -7.710 -15.946 1.00 93.00 103 GLU A N 1
ATOM 819 C CA . GLU A 1 103 ? 20.888 -7.807 -16.299 1.00 93.00 103 GLU A CA 1
ATOM 820 C C . GLU A 1 103 ? 20.019 -7.429 -15.082 1.00 93.00 103 GLU A C 1
ATOM 822 O O . GLU A 1 103 ? 20.164 -8.020 -14.003 1.00 93.00 103 GLU A O 1
ATOM 827 N N . PRO A 1 104 ? 19.097 -6.457 -15.215 1.00 95.25 104 PRO A N 1
ATOM 828 C CA . PRO A 1 104 ? 18.325 -5.981 -14.080 1.00 95.25 104 PRO A CA 1
ATOM 829 C C . PRO A 1 104 ? 17.327 -7.042 -13.610 1.00 95.25 104 PRO A C 1
ATOM 831 O O . PRO A 1 104 ? 16.513 -7.567 -14.374 1.00 95.25 104 PRO A O 1
ATOM 834 N N . ILE A 1 105 ? 17.331 -7.313 -12.306 1.00 94.31 105 ILE A N 1
ATOM 835 C CA . ILE A 1 105 ? 16.433 -8.292 -11.687 1.00 94.31 105 ILE A CA 1
ATOM 836 C C . ILE A 1 105 ? 15.033 -7.695 -11.547 1.00 94.31 105 ILE A C 1
ATOM 838 O O . ILE A 1 105 ? 14.837 -6.656 -10.911 1.00 94.31 105 ILE A O 1
ATOM 842 N N . ARG A 1 106 ? 14.029 -8.393 -12.086 1.00 93.12 106 ARG A N 1
ATOM 843 C CA . ARG A 1 106 ? 12.637 -7.954 -11.977 1.00 93.12 106 ARG A CA 1
ATOM 844 C C . ARG A 1 106 ? 12.133 -8.043 -10.534 1.00 93.12 106 ARG A C 1
ATOM 846 O O . ARG A 1 106 ? 12.175 -9.127 -9.951 1.00 93.12 106 ARG A O 1
ATOM 853 N N . PRO A 1 107 ? 11.579 -6.955 -9.966 1.00 93.38 107 PRO A N 1
ATOM 854 C CA . PRO A 1 107 ? 10.978 -7.006 -8.642 1.00 93.38 107 PRO A CA 1
ATOM 855 C C . PRO A 1 107 ? 9.736 -7.905 -8.634 1.00 93.38 107 PRO A C 1
ATOM 857 O O . PRO A 1 107 ? 8.976 -7.950 -9.605 1.00 93.38 107 PRO A O 1
ATOM 860 N N . ALA A 1 108 ? 9.495 -8.585 -7.511 1.00 92.50 108 ALA A N 1
ATOM 861 C CA . ALA A 1 108 ? 8.297 -9.398 -7.325 1.00 92.50 108 ALA A CA 1
ATOM 862 C C . ALA A 1 108 ? 7.020 -8.556 -7.488 1.00 92.50 108 ALA A C 1
ATOM 864 O O . ALA A 1 108 ? 6.943 -7.411 -7.027 1.00 92.50 108 ALA A O 1
ATOM 865 N N . LEU A 1 109 ? 6.010 -9.129 -8.144 1.00 91.25 109 LEU A N 1
ATOM 866 C CA . LEU A 1 109 ? 4.700 -8.503 -8.266 1.00 91.25 109 LEU A CA 1
ATOM 867 C C . LEU A 1 109 ? 3.903 -8.774 -6.989 1.00 91.25 109 LEU A C 1
ATOM 869 O O . LEU A 1 109 ? 3.323 -9.843 -6.835 1.00 91.25 109 LEU A O 1
ATOM 873 N N . LEU A 1 110 ? 3.910 -7.805 -6.079 1.00 93.62 110 LEU A N 1
ATOM 874 C CA . LEU A 1 110 ? 3.196 -7.893 -4.810 1.00 93.62 110 LEU A CA 1
ATOM 875 C C . LEU A 1 110 ? 1.726 -7.495 -4.972 1.00 93.62 110 LEU A C 1
ATOM 877 O O . LEU A 1 110 ? 1.379 -6.616 -5.765 1.00 93.62 110 LEU A O 1
ATOM 881 N N . THR A 1 111 ? 0.867 -8.084 -4.153 1.00 95.12 111 THR A N 1
ATOM 882 C CA . THR A 1 111 ? -0.452 -7.532 -3.832 1.00 95.12 111 THR A CA 1
ATOM 883 C C . THR A 1 111 ? -0.317 -6.316 -2.907 1.00 95.12 111 THR A C 1
ATOM 885 O O . THR A 1 111 ? 0.733 -6.070 -2.307 1.00 95.12 111 THR A O 1
ATOM 888 N N . VAL A 1 112 ? -1.392 -5.530 -2.768 1.00 93.50 112 VAL A N 1
ATOM 889 C CA . VAL A 1 112 ? -1.419 -4.388 -1.836 1.00 93.50 112 VAL A CA 1
ATOM 890 C C . VAL A 1 112 ? -1.147 -4.840 -0.399 1.00 93.50 112 VAL A C 1
ATOM 892 O O . VAL A 1 112 ? -0.395 -4.173 0.310 1.00 93.50 112 VAL A O 1
ATOM 895 N N . ASP A 1 113 ? -1.700 -5.977 0.019 1.00 91.12 113 ASP A N 1
ATOM 896 C CA . ASP A 1 113 ? -1.523 -6.488 1.379 1.00 91.12 113 ASP A CA 1
ATOM 897 C C . ASP A 1 113 ? -0.105 -7.011 1.614 1.00 91.12 113 ASP A C 1
ATOM 899 O O . ASP A 1 113 ? 0.504 -6.682 2.631 1.00 91.12 113 ASP A O 1
ATOM 903 N N . GLU A 1 114 ? 0.483 -7.727 0.652 1.00 94.12 114 GLU A N 1
ATOM 904 C CA . GLU A 1 114 ? 1.893 -8.135 0.729 1.00 94.12 114 GLU A CA 1
ATOM 905 C C . GLU A 1 114 ? 2.828 -6.924 0.777 1.00 94.12 114 GLU A C 1
ATOM 907 O O . GLU A 1 114 ? 3.785 -6.905 1.553 1.00 94.12 114 GLU A O 1
ATOM 912 N N . PHE A 1 115 ? 2.533 -5.876 0.002 1.00 94.62 115 PHE A N 1
ATOM 913 C CA . PHE A 1 115 ? 3.293 -4.631 0.051 1.00 94.62 115 PHE A CA 1
ATOM 914 C C . PHE A 1 115 ? 3.177 -3.944 1.416 1.00 94.62 115 PHE A C 1
ATOM 916 O O . PHE A 1 115 ? 4.195 -3.521 1.967 1.00 94.62 115 PHE A O 1
ATOM 923 N N . LYS A 1 116 ? 1.972 -3.846 1.989 1.00 91.50 116 LYS A N 1
ATOM 924 C CA . LYS A 1 116 ? 1.774 -3.277 3.331 1.00 91.50 116 LYS A CA 1
ATOM 925 C C . LYS A 1 116 ? 2.519 -4.077 4.395 1.00 91.50 116 LYS A C 1
ATOM 927 O O . LYS A 1 116 ? 3.213 -3.477 5.211 1.00 91.50 116 LYS A O 1
ATOM 932 N N . SER A 1 117 ? 2.440 -5.405 4.342 1.00 89.00 117 SER A N 1
ATOM 933 C CA . SER A 1 117 ? 3.153 -6.303 5.257 1.00 89.00 117 SER A CA 1
ATOM 934 C C . SER A 1 117 ? 4.669 -6.142 5.152 1.00 89.00 117 SER A C 1
ATOM 936 O O . SER A 1 117 ? 5.343 -5.991 6.170 1.00 89.00 117 SER A O 1
ATOM 938 N N . ALA A 1 118 ? 5.211 -6.068 3.932 1.00 90.25 118 ALA A N 1
ATOM 939 C CA . ALA A 1 118 ? 6.637 -5.822 3.702 1.00 90.25 118 ALA A CA 1
ATOM 940 C C . ALA A 1 118 ? 7.100 -4.428 4.173 1.00 90.25 118 ALA A C 1
ATOM 942 O O . ALA A 1 118 ? 8.290 -4.212 4.386 1.00 90.25 118 ALA A O 1
ATOM 943 N N . ASN A 1 119 ? 6.173 -3.480 4.351 1.00 90.31 119 ASN A N 1
ATOM 944 C CA . ASN A 1 119 ? 6.448 -2.106 4.772 1.00 90.31 119 ASN A CA 1
ATOM 945 C C . ASN A 1 119 ? 5.740 -1.764 6.096 1.00 90.31 119 ASN A C 1
ATOM 947 O O . ASN A 1 119 ? 5.340 -0.619 6.298 1.00 90.31 119 ASN A O 1
ATOM 951 N N . LYS A 1 120 ? 5.591 -2.735 7.010 1.00 85.69 120 LYS A N 1
ATOM 952 C CA . LYS A 1 120 ? 4.809 -2.600 8.255 1.00 85.69 120 LYS A CA 1
ATOM 953 C C . LYS A 1 120 ? 5.093 -1.303 9.026 1.00 85.69 120 LYS A C 1
ATOM 955 O O . LYS A 1 120 ? 4.162 -0.581 9.367 1.00 85.69 120 LYS A O 1
ATOM 960 N N . ALA A 1 121 ? 6.367 -0.936 9.185 1.00 85.12 121 ALA A N 1
ATOM 961 C CA . ALA A 1 121 ? 6.776 0.284 9.890 1.00 85.12 121 ALA A CA 1
ATOM 962 C C . ALA A 1 121 ? 6.175 1.580 9.303 1.00 85.12 121 ALA A C 1
ATOM 964 O O . ALA A 1 121 ? 5.891 2.520 10.043 1.00 85.12 121 ALA A O 1
ATOM 965 N N . LEU A 1 122 ? 5.944 1.629 7.986 1.00 87.56 122 LEU A N 1
ATOM 966 C CA . LEU A 1 122 ? 5.301 2.765 7.321 1.00 87.56 122 LEU A CA 1
ATOM 967 C C . LEU A 1 122 ? 3.804 2.856 7.664 1.00 87.56 122 LEU A C 1
ATOM 969 O O . LEU A 1 122 ? 3.258 3.953 7.784 1.00 87.56 122 LEU A O 1
ATOM 973 N N . PHE A 1 123 ? 3.142 1.711 7.830 1.00 87.44 123 PHE A N 1
ATOM 974 C CA . PHE A 1 123 ? 1.697 1.628 8.041 1.00 87.44 123 PHE A CA 1
ATOM 975 C C . PHE A 1 123 ? 1.291 1.522 9.512 1.00 87.44 123 PHE A C 1
ATOM 977 O O . PHE A 1 123 ? 0.137 1.789 9.821 1.00 87.44 123 PHE A O 1
ATOM 984 N N . ASP A 1 124 ? 2.196 1.195 10.434 1.00 82.94 124 ASP A N 1
ATOM 985 C CA . ASP A 1 124 ? 1.858 0.979 11.849 1.00 82.94 124 ASP A CA 1
ATOM 986 C C . ASP A 1 124 ? 1.188 2.201 12.495 1.00 82.94 124 ASP A C 1
ATOM 988 O O . ASP A 1 124 ? 0.138 2.079 13.129 1.00 82.94 124 ASP A O 1
ATOM 992 N N . SER A 1 125 ? 1.747 3.399 12.291 1.00 78.38 125 SER A N 1
ATOM 993 C CA . SER A 1 125 ? 1.160 4.646 12.811 1.00 78.38 125 SER A CA 1
ATOM 994 C C . SER A 1 125 ? -0.212 4.933 12.188 1.00 78.38 125 SER A C 1
ATOM 996 O O . SER A 1 125 ? -1.159 5.314 12.880 1.00 78.38 125 SER A O 1
ATOM 998 N N . TYR A 1 126 ? -0.339 4.673 10.885 1.00 85.12 126 TYR A N 1
ATOM 999 C CA . TYR A 1 126 ? -1.583 4.839 10.145 1.00 85.12 126 TYR A CA 1
ATOM 1000 C C . TYR A 1 126 ? -2.667 3.876 10.636 1.00 85.12 126 TYR A C 1
ATOM 1002 O O . TYR A 1 126 ? -3.749 4.312 11.012 1.00 85.12 126 TYR A O 1
ATOM 1010 N N . ASN A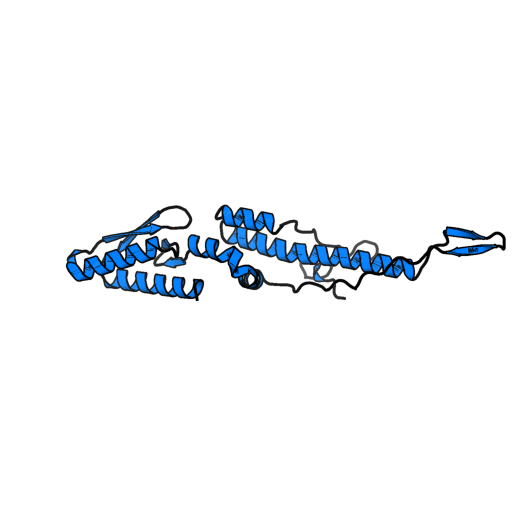 1 127 ? -2.361 2.582 10.712 1.00 83.69 127 ASN A N 1
ATOM 1011 C CA . ASN A 1 127 ? -3.278 1.533 11.150 1.00 83.69 127 ASN A CA 1
ATOM 1012 C C . ASN A 1 127 ? -3.706 1.738 12.603 1.00 83.69 127 ASN A C 1
ATOM 1014 O O . ASN A 1 127 ? -4.875 1.561 12.933 1.00 83.69 127 ASN A O 1
ATOM 1018 N N . LYS A 1 128 ? -2.789 2.194 13.465 1.00 83.00 128 LYS A N 1
ATOM 1019 C CA . LYS A 1 128 ? -3.107 2.557 14.849 1.00 83.00 128 LYS A CA 1
ATOM 1020 C C . LYS A 1 128 ? -4.155 3.669 14.918 1.00 83.00 128 LYS A C 1
ATOM 1022 O O . LYS A 1 128 ? -5.059 3.596 15.749 1.00 83.00 128 LYS A O 1
ATOM 1027 N N . LYS A 1 129 ? -4.033 4.687 14.062 1.00 83.81 129 LYS A N 1
ATOM 1028 C CA . LYS A 1 129 ? -4.940 5.842 14.030 1.00 83.81 129 LYS A CA 1
ATOM 1029 C C . LYS A 1 129 ? -6.246 5.574 13.280 1.00 83.81 129 LYS A C 1
ATOM 1031 O O . LYS A 1 129 ? -7.279 6.097 13.676 1.00 83.81 129 LYS A O 1
ATOM 1036 N N . GLN A 1 130 ? -6.229 4.761 12.226 1.00 85.56 130 GLN A N 1
ATOM 1037 C CA . GLN A 1 130 ? -7.467 4.289 11.602 1.00 85.56 130 GLN A CA 1
ATOM 1038 C C . GLN A 1 130 ? -8.234 3.392 12.569 1.00 85.56 130 GLN A C 1
ATOM 1040 O O . GLN A 1 130 ? -9.443 3.541 12.717 1.00 85.56 130 GLN A O 1
ATOM 1045 N N . GLY A 1 131 ? -7.524 2.525 13.286 1.00 87.25 131 GLY A N 1
ATOM 1046 C CA . GLY A 1 131 ? -8.087 1.671 14.312 1.00 87.25 131 GLY A CA 1
ATOM 1047 C C . GLY A 1 131 ? -9.009 0.591 13.753 1.00 87.25 131 GLY A C 1
ATOM 1048 O O . GLY A 1 131 ? -8.818 0.111 12.638 1.00 87.25 131 GLY A O 1
ATOM 1049 N N . VAL A 1 132 ? -10.017 0.205 14.531 1.00 89.69 132 VAL A N 1
ATOM 1050 C CA . VAL A 1 132 ? -10.956 -0.869 14.179 1.00 89.69 132 VAL A CA 1
ATOM 1051 C C . VAL A 1 132 ? -12.398 -0.435 14.423 1.00 89.69 132 VAL A C 1
ATOM 1053 O O . VAL A 1 132 ? -12.669 0.440 15.247 1.00 89.69 132 VAL A O 1
ATOM 1056 N N . LYS A 1 133 ? -13.336 -1.048 13.698 1.00 91.00 133 LYS A N 1
ATOM 1057 C CA . LYS A 1 133 ? -14.767 -0.847 13.914 1.00 91.00 133 LYS A CA 1
ATOM 1058 C C . LYS A 1 133 ? -15.278 -1.811 14.989 1.00 91.00 133 LYS A C 1
ATOM 1060 O O . LYS A 1 133 ? -15.254 -3.018 14.771 1.00 91.00 133 LYS A O 1
ATOM 1065 N N . ILE A 1 134 ? -15.775 -1.283 16.107 1.00 91.75 134 ILE A N 1
ATOM 1066 C CA . ILE A 1 134 ? -16.344 -2.041 17.236 1.00 91.75 134 ILE A CA 1
ATOM 1067 C C . ILE A 1 134 ? -17.757 -1.523 17.482 1.00 91.75 134 ILE A C 1
ATOM 1069 O O . ILE A 1 134 ? -17.951 -0.324 17.674 1.00 91.75 134 ILE A O 1
ATOM 1073 N N . ASN A 1 135 ? -18.758 -2.405 17.440 1.00 87.56 135 ASN A N 1
ATOM 1074 C CA . ASN A 1 135 ? -20.172 -2.054 17.642 1.00 87.56 135 ASN A CA 1
ATOM 1075 C C . ASN A 1 135 ? -20.647 -0.851 16.797 1.00 87.56 135 ASN A C 1
ATOM 1077 O O . ASN A 1 135 ? -21.438 -0.030 17.243 1.00 87.56 135 ASN A O 1
ATOM 1081 N N . GLY A 1 136 ? -20.142 -0.721 15.566 1.00 87.44 136 GLY A N 1
ATOM 1082 C CA . GLY A 1 136 ? -20.494 0.386 14.669 1.00 87.44 136 GLY A CA 1
ATOM 1083 C C . GLY A 1 136 ? -19.589 1.618 14.763 1.00 87.44 136 GLY A C 1
ATOM 1084 O O . GLY A 1 136 ? -19.565 2.399 13.811 1.00 87.44 136 GLY A O 1
ATOM 1085 N N . TYR A 1 137 ? -18.798 1.755 15.827 1.00 90.50 137 TYR A N 1
ATOM 1086 C CA . TYR A 1 137 ? -17.904 2.888 16.063 1.00 90.50 137 TYR A CA 1
ATOM 1087 C C . TYR A 1 137 ? -16.494 2.607 15.553 1.00 90.50 137 TYR A C 1
ATOM 1089 O O . TYR A 1 137 ? -15.948 1.537 15.802 1.00 90.50 137 TYR A O 1
ATOM 1097 N N . GLN A 1 138 ? -15.888 3.574 14.865 1.00 91.38 138 GLN A N 1
ATOM 1098 C CA . GLN A 1 138 ? -14.470 3.516 14.512 1.00 91.38 138 GLN A CA 1
ATOM 1099 C C . GLN A 1 138 ? -13.639 3.994 15.705 1.00 91.38 138 GLN A C 1
ATOM 1101 O O . GLN A 1 138 ? -13.871 5.101 16.187 1.00 91.38 138 GLN A O 1
ATOM 1106 N N . VAL A 1 139 ? -12.690 3.180 16.168 1.00 92.56 139 VAL A N 1
ATOM 1107 C CA . VAL A 1 139 ? -11.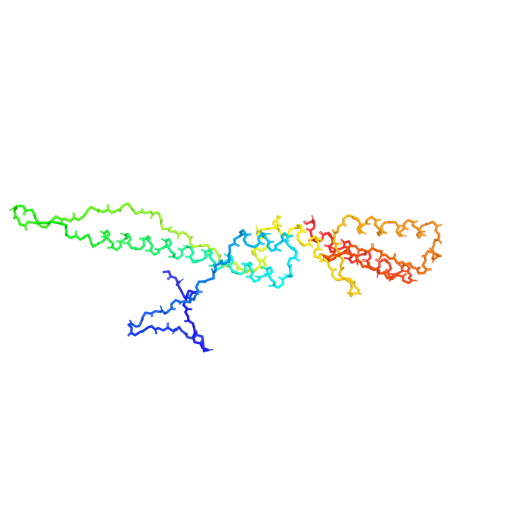938 3.429 17.406 1.00 92.56 139 VAL A CA 1
ATOM 1108 C C . VAL A 1 139 ? -10.450 3.213 17.165 1.00 92.56 139 VAL A C 1
ATOM 1110 O O . VAL A 1 139 ? -10.032 2.113 16.801 1.00 92.56 139 VAL A O 1
ATOM 1113 N N . SER A 1 140 ? -9.648 4.254 17.392 1.00 93.12 140 SER A N 1
ATOM 1114 C CA . SER A 1 140 ? -8.184 4.218 17.281 1.00 93.12 140 SER A CA 1
ATOM 1115 C C . SER A 1 140 ? -7.579 3.243 18.291 1.00 93.12 140 SER A C 1
ATOM 1117 O O . SER A 1 140 ? -7.951 3.247 19.459 1.00 93.12 140 SER A O 1
ATOM 1119 N N . LEU A 1 141 ? -6.571 2.465 17.899 1.00 92.12 141 LEU A N 1
ATOM 1120 C CA . LEU A 1 141 ? -5.887 1.501 18.778 1.00 92.12 141 LEU A CA 1
ATOM 1121 C C . LEU A 1 141 ? -4.752 2.171 19.581 1.00 92.12 141 LEU A C 1
ATOM 1123 O O . LEU A 1 141 ? -3.619 1.681 19.645 1.00 92.12 141 LEU A O 1
ATOM 1127 N N . ASN A 1 142 ? -5.025 3.349 20.148 1.00 90.00 142 ASN A N 1
ATOM 1128 C CA . ASN A 1 142 ? -4.046 4.155 20.875 1.00 90.00 142 ASN A CA 1
ATOM 1129 C C . ASN A 1 142 ? -4.023 3.856 22.386 1.00 90.00 142 ASN A C 1
ATOM 1131 O O . ASN A 1 142 ? -4.782 3.031 22.896 1.00 90.00 142 ASN A O 1
ATOM 1135 N N . LYS A 1 143 ? -3.056 4.466 23.083 1.00 89.44 143 LYS A N 1
ATOM 1136 C CA . LYS A 1 143 ? -2.896 4.284 24.528 1.00 89.44 143 LYS A CA 1
ATOM 1137 C C . LYS A 1 143 ? -4.039 4.962 25.282 1.00 89.44 143 LYS A C 1
ATOM 1139 O O . LYS A 1 143 ? -4.580 4.343 26.182 1.00 89.44 143 LYS A O 1
ATOM 1144 N N . ASP A 1 144 ? -4.447 6.152 24.859 1.00 92.62 144 ASP A N 1
ATOM 1145 C CA . ASP A 1 144 ? -5.487 6.933 25.535 1.00 92.62 144 ASP A CA 1
ATOM 1146 C C . ASP A 1 144 ? -6.828 6.183 25.580 1.00 92.62 144 ASP A C 1
ATOM 1148 O O . ASP A 1 144 ? -7.445 6.078 26.639 1.00 92.62 144 ASP A O 1
ATOM 1152 N N . ASN A 1 145 ? -7.216 5.521 24.485 1.00 94.19 145 ASN A N 1
ATOM 1153 C CA . ASN A 1 145 ? -8.384 4.640 24.464 1.00 94.19 145 ASN A CA 1
ATOM 1154 C C . ASN A 1 145 ? -8.216 3.425 25.389 1.00 94.19 145 ASN A C 1
ATOM 1156 O O . ASN A 1 145 ? -9.160 3.037 26.073 1.00 94.19 145 ASN A O 1
ATOM 1160 N N . SER A 1 146 ? -7.019 2.834 25.452 1.00 93.12 146 SER A N 1
ATOM 1161 C CA . SER A 1 146 ? -6.728 1.743 26.393 1.00 93.12 146 SER A CA 1
ATOM 1162 C C . SER A 1 146 ? -6.840 2.206 27.851 1.00 93.12 146 SER A C 1
ATOM 1164 O O . SER A 1 146 ? -7.425 1.500 28.670 1.00 93.12 146 SER A O 1
ATOM 1166 N N . ASP A 1 147 ? -6.310 3.385 28.173 1.00 94.50 147 ASP A N 1
ATOM 1167 C CA . ASP A 1 147 ? -6.321 3.960 29.520 1.00 94.50 147 ASP A CA 1
ATOM 1168 C C . ASP A 1 147 ? -7.749 4.365 29.933 1.00 94.50 147 ASP A C 1
ATOM 1170 O O . ASP A 1 147 ? -8.155 4.154 31.081 1.00 94.50 147 ASP A O 1
ATOM 1174 N N . GLY A 1 148 ? -8.564 4.859 28.995 1.00 94.44 148 GLY A N 1
ATOM 1175 C CA . GLY A 1 148 ? -9.980 5.137 29.233 1.00 94.44 148 GLY A CA 1
ATOM 1176 C C . GLY A 1 148 ? -10.798 3.872 29.527 1.00 94.44 148 GLY A C 1
ATOM 1177 O O . GLY A 1 148 ? -11.607 3.871 30.455 1.00 94.44 148 GLY A O 1
ATOM 1178 N N . LEU A 1 149 ? -10.527 2.757 28.834 1.00 96.06 149 LEU A N 1
ATOM 1179 C CA . LEU A 1 149 ? -11.141 1.458 29.155 1.00 96.06 149 LEU A CA 1
ATOM 1180 C C . LEU A 1 149 ? -10.728 0.948 30.544 1.00 96.06 149 LEU A C 1
ATOM 1182 O O . LEU A 1 149 ? -11.570 0.447 31.292 1.00 96.06 149 LEU A O 1
ATOM 1186 N N . VAL A 1 150 ? -9.455 1.107 30.920 1.00 95.81 150 VAL A N 1
ATOM 1187 C CA . VAL A 1 150 ? -8.970 0.777 32.273 1.00 95.81 150 VAL A CA 1
ATOM 1188 C C . VAL A 1 150 ? -9.663 1.640 33.330 1.00 95.81 150 VAL A C 1
ATOM 1190 O O . VAL A 1 150 ? -10.047 1.124 34.378 1.00 95.81 150 VAL A O 1
ATOM 1193 N N . SER A 1 151 ? -9.885 2.924 33.045 1.00 95.94 151 SER A N 1
ATOM 1194 C CA . SER A 1 151 ? -10.574 3.846 33.957 1.00 95.94 151 SER A CA 1
ATOM 1195 C C . SER A 1 151 ? -12.026 3.427 34.213 1.00 95.94 151 SER A C 1
ATOM 1197 O O . SER A 1 151 ? -12.471 3.442 35.359 1.00 95.94 151 SER A O 1
ATOM 1199 N N . ILE A 1 152 ? -12.750 2.980 33.178 1.00 95.62 152 ILE A N 1
ATOM 1200 C CA . ILE A 1 152 ? -14.118 2.449 33.328 1.00 95.62 152 ILE A CA 1
ATOM 1201 C C . ILE A 1 152 ? -14.113 1.163 34.164 1.00 95.62 152 ILE A C 1
ATOM 1203 O O . ILE A 1 152 ? -14.936 1.021 35.068 1.00 95.62 152 ILE A O 1
ATOM 1207 N N . LYS A 1 153 ? -13.153 0.255 33.929 1.00 96.44 153 LYS A N 1
ATOM 1208 C CA . LYS A 1 153 ? -12.995 -0.964 34.741 1.00 96.44 153 LYS A CA 1
ATOM 1209 C C . LYS A 1 153 ? -12.761 -0.637 36.217 1.00 96.44 153 LYS A C 1
ATOM 1211 O O . LYS A 1 153 ? -13.408 -1.227 37.073 1.00 96.44 153 LYS A O 1
ATOM 1216 N N . ALA A 1 154 ? -11.870 0.310 36.508 1.00 96.19 154 ALA A N 1
ATOM 1217 C CA . ALA A 1 154 ? -11.595 0.742 37.876 1.00 96.19 154 ALA A CA 1
ATOM 1218 C C . ALA A 1 154 ? -12.830 1.383 38.534 1.00 96.19 154 ALA A C 1
ATOM 1220 O O . ALA A 1 154 ? -13.115 1.115 39.697 1.00 96.19 154 ALA A O 1
ATOM 1221 N N . GLY A 1 155 ? -13.603 2.179 37.786 1.00 95.88 155 GLY A N 1
ATOM 1222 C CA . GLY A 1 155 ? -14.886 2.705 38.257 1.00 95.88 155 GLY A CA 1
ATOM 1223 C C . GLY A 1 155 ? -15.865 1.591 38.641 1.00 95.88 155 GLY A C 1
ATOM 1224 O O . GLY A 1 155 ? -16.457 1.644 39.717 1.00 95.88 155 GLY A O 1
ATOM 1225 N N . TYR A 1 156 ? -15.978 0.554 37.807 1.00 96.56 156 TYR A N 1
ATOM 1226 C CA . TYR A 1 156 ? -16.822 -0.608 38.091 1.00 96.56 156 TYR A CA 1
ATOM 1227 C C . TYR A 1 156 ? -16.349 -1.376 39.332 1.00 96.56 156 TYR A C 1
ATOM 1229 O O . TYR A 1 156 ? -17.161 -1.787 40.152 1.00 96.56 156 TYR A O 1
ATOM 1237 N N . GLU A 1 157 ? -15.039 -1.539 39.522 1.00 96.31 157 GLU A N 1
ATOM 1238 C CA . GLU A 1 157 ? -14.489 -2.192 40.720 1.00 96.31 157 GLU A CA 1
ATOM 1239 C C . GLU A 1 157 ? -14.804 -1.418 42.016 1.00 96.31 157 GLU A C 1
ATOM 1241 O O . GLU A 1 157 ? -14.880 -2.026 43.083 1.00 96.31 157 GLU A O 1
ATOM 1246 N N . LEU A 1 158 ? -15.015 -0.098 41.932 1.00 96.75 158 LEU A N 1
ATOM 1247 C CA . LEU A 1 158 ? -15.326 0.763 43.079 1.00 96.75 158 LEU A CA 1
ATOM 1248 C C . LEU A 1 158 ? -16.825 0.891 43.374 1.00 96.75 158 LEU A C 1
ATOM 1250 O O . LEU A 1 158 ? -17.206 0.936 44.542 1.00 96.75 158 LEU A O 1
ATOM 1254 N N . ALA A 1 159 ? -17.658 1.001 42.340 1.00 95.50 159 ALA A N 1
ATOM 1255 C CA . ALA A 1 159 ? -19.080 1.336 42.471 1.00 95.50 159 ALA A CA 1
ATOM 1256 C C . ALA A 1 159 ? -20.028 0.279 41.871 1.00 95.50 159 ALA A C 1
ATOM 1258 O O . ALA A 1 159 ? -21.242 0.434 41.938 1.00 95.50 159 ALA A O 1
ATOM 1259 N N . GLY A 1 160 ? -19.503 -0.814 41.314 1.00 94.94 160 GLY A N 1
ATOM 1260 C CA . GLY A 1 160 ? -20.308 -1.861 40.689 1.00 94.94 160 GLY A CA 1
ATOM 1261 C C . GLY A 1 160 ? -21.118 -1.336 39.505 1.00 94.94 160 GLY A C 1
ATOM 1262 O O . GLY A 1 160 ? -20.657 -0.483 38.745 1.00 94.94 160 GLY A O 1
ATOM 1263 N N . ASP A 1 161 ? -22.340 -1.844 39.354 1.00 95.25 161 ASP A N 1
ATOM 1264 C CA . ASP A 1 161 ? -23.235 -1.471 38.254 1.00 95.25 161 ASP A CA 1
ATOM 1265 C C . ASP A 1 161 ? -23.676 0.004 38.286 1.00 95.25 161 ASP A C 1
ATOM 1267 O O . ASP A 1 161 ? -24.104 0.520 37.256 1.00 95.25 161 ASP A O 1
ATOM 1271 N N . ASP A 1 162 ? -23.500 0.717 39.406 1.00 96.00 162 ASP A N 1
ATOM 1272 C CA . ASP A 1 162 ? -23.922 2.119 39.558 1.00 96.00 162 ASP A CA 1
ATOM 1273 C C . ASP A 1 162 ? -23.159 3.091 38.640 1.00 96.00 162 ASP A C 1
ATOM 1275 O O . ASP A 1 162 ? -23.601 4.222 38.425 1.00 96.00 162 ASP A O 1
ATOM 1279 N N . ILE A 1 163 ? -22.016 2.678 38.075 1.00 96.00 163 ILE A N 1
ATOM 1280 C CA . ILE A 1 163 ? -21.307 3.496 37.079 1.00 96.00 163 ILE A CA 1
ATOM 1281 C C . ILE A 1 163 ? -21.995 3.504 35.713 1.00 96.00 163 ILE A C 1
ATOM 1283 O O . ILE A 1 163 ? -21.645 4.325 34.864 1.00 96.00 163 ILE A O 1
ATOM 1287 N N . PHE A 1 164 ? -22.912 2.565 35.473 1.00 96.88 164 PHE A N 1
ATOM 1288 C CA . PHE A 1 164 ? -23.616 2.422 34.211 1.00 96.88 164 PHE A CA 1
ATOM 1289 C C . PHE A 1 164 ? -25.021 3.046 34.294 1.00 96.88 164 PHE A C 1
ATOM 1291 O O . PHE A 1 164 ? -25.668 2.998 35.340 1.00 96.88 164 PHE A O 1
ATOM 1298 N N . PRO A 1 165 ? -25.534 3.626 33.192 1.00 96.50 165 PRO A N 1
ATOM 1299 C CA . PRO A 1 165 ? -24.886 3.762 31.888 1.00 96.50 165 PRO A CA 1
ATOM 1300 C C . PRO A 1 165 ? -23.771 4.820 31.901 1.00 96.50 165 PRO A C 1
ATOM 1302 O O . PRO A 1 165 ? -23.894 5.861 32.544 1.00 96.50 165 PRO A O 1
ATOM 1305 N N . THR A 1 166 ? -22.713 4.588 31.123 1.00 95.44 166 THR A N 1
ATOM 1306 C CA . THR A 1 166 ? -21.597 5.537 30.975 1.00 95.44 166 THR A CA 1
ATOM 1307 C C . THR A 1 166 ? -21.275 5.810 29.511 1.00 95.44 166 THR A C 1
ATOM 1309 O O . THR A 1 166 ? -21.663 5.054 28.620 1.00 95.44 166 THR A O 1
ATOM 1312 N N . ASN A 1 167 ? -20.562 6.906 29.254 1.00 95.06 167 ASN A N 1
ATOM 1313 C CA . ASN A 1 167 ? -20.072 7.258 27.926 1.00 95.06 167 ASN A CA 1
ATOM 1314 C C . ASN A 1 167 ? -18.549 7.132 27.893 1.00 95.06 167 ASN A C 1
ATOM 1316 O O . ASN A 1 167 ? -17.836 7.895 28.544 1.00 95.06 167 ASN A O 1
ATOM 1320 N N . PHE A 1 168 ? -18.055 6.197 27.090 1.00 95.88 168 PHE A N 1
ATOM 1321 C CA . PHE A 1 168 ? -16.643 6.095 26.765 1.00 95.88 168 PHE A CA 1
ATOM 1322 C C . PHE A 1 168 ? -16.307 7.077 25.638 1.00 95.88 168 PHE A C 1
ATOM 1324 O O . PHE A 1 168 ? -16.792 6.938 24.515 1.00 95.88 168 PHE A O 1
ATOM 1331 N N . ILE A 1 169 ? -15.492 8.088 25.940 1.00 94.88 169 ILE A N 1
ATOM 1332 C CA . ILE A 1 169 ? -14.996 9.035 24.939 1.00 94.88 169 ILE A CA 1
ATOM 1333 C C . ILE A 1 169 ? -13.739 8.442 24.314 1.00 94.88 169 ILE A C 1
ATOM 1335 O O . ILE A 1 169 ? -12.700 8.368 24.965 1.00 94.88 169 ILE A O 1
ATOM 1339 N N . ALA A 1 170 ? -13.858 8.005 23.065 1.00 94.62 170 ALA A N 1
ATOM 1340 C CA . ALA A 1 170 ? -12.795 7.326 22.346 1.00 94.62 170 ALA A CA 1
ATOM 1341 C C . ALA A 1 170 ? -12.250 8.194 21.211 1.00 94.62 170 ALA A C 1
ATOM 1343 O O . ALA A 1 170 ? -13.016 8.796 20.459 1.00 94.62 17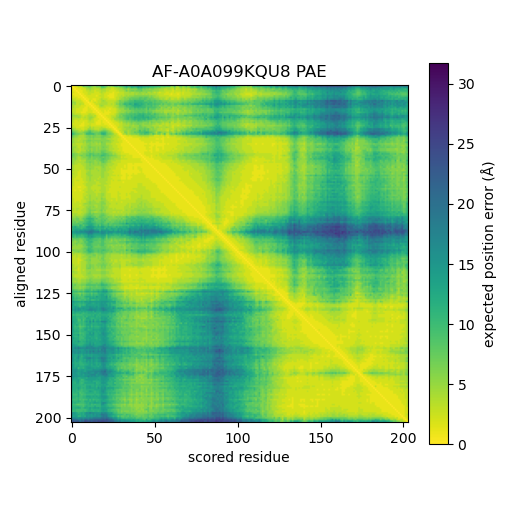0 ALA A O 1
ATOM 1344 N N . ASP A 1 171 ? -10.939 8.196 21.021 1.00 93.12 171 ASP A N 1
ATOM 1345 C CA . ASP A 1 171 ? -10.320 8.741 19.820 1.00 93.12 171 ASP A CA 1
ATOM 1346 C C . ASP A 1 171 ? -10.624 7.864 18.602 1.00 93.12 171 ASP A C 1
ATOM 1348 O O . ASP A 1 171 ? -10.628 6.629 18.673 1.00 93.12 171 ASP A O 1
ATOM 1352 N N . ASN A 1 172 ? -10.780 8.508 17.453 1.00 90.56 172 ASN A N 1
ATOM 1353 C CA . ASN A 1 172 ? -10.852 7.892 16.135 1.00 90.56 172 ASN A CA 1
ATOM 1354 C C . ASN A 1 172 ? -9.953 8.650 15.139 1.00 90.56 172 ASN A C 1
ATOM 1356 O O . ASN A 1 172 ? -9.277 9.619 15.489 1.00 90.56 172 ASN A O 1
ATOM 1360 N N . ALA A 1 173 ? -9.937 8.223 13.875 1.00 84.44 173 ALA A N 1
ATOM 1361 C CA . ALA A 1 173 ? -9.094 8.839 12.849 1.00 84.44 173 ALA A CA 1
ATOM 1362 C C . ALA A 1 173 ? -9.380 10.338 12.609 1.00 84.44 173 ALA A C 1
ATOM 1364 O O . ALA A 1 173 ? -8.505 11.058 12.118 1.00 84.44 173 ALA A O 1
ATOM 1365 N N . SER A 1 174 ? -10.591 10.802 12.933 1.00 83.62 174 SER A N 1
ATOM 1366 C CA . SER A 1 174 ? -11.113 12.142 12.637 1.00 83.62 174 SER A CA 1
ATOM 1367 C C . SER A 1 174 ? -11.308 13.036 13.870 1.00 83.62 174 SER A C 1
ATOM 1369 O O . SER A 1 174 ? -11.713 14.184 13.707 1.00 83.62 174 SER A O 1
ATOM 1371 N N . GLY A 1 175 ? -11.030 12.551 15.082 1.00 87.62 175 GLY A N 1
ATOM 1372 C CA . GLY A 1 175 ? -11.293 13.267 16.331 1.00 87.62 175 GLY A CA 1
ATOM 1373 C C . GLY A 1 175 ? -11.707 12.303 17.436 1.00 87.62 175 GLY A C 1
ATOM 1374 O O . GLY A 1 175 ? -11.053 11.285 17.633 1.00 87.62 175 GLY A O 1
ATOM 1375 N N . THR A 1 176 ? -12.801 12.606 18.132 1.00 93.31 176 THR A N 1
ATOM 1376 C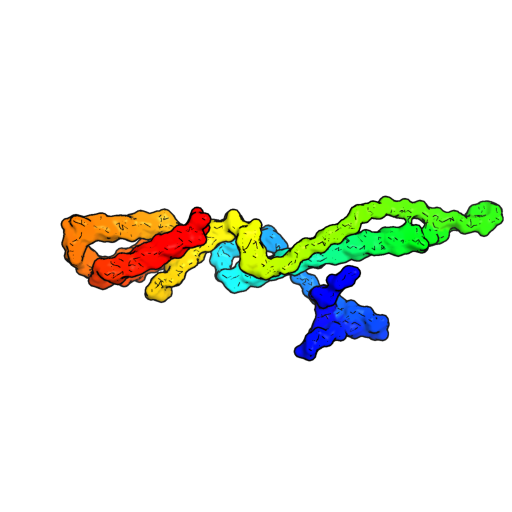 CA . THR A 1 176 ? -13.353 11.768 19.204 1.00 93.31 176 THR A CA 1
ATOM 1377 C C . THR A 1 176 ? -14.774 11.310 18.891 1.00 93.31 176 THR A C 1
ATOM 1379 O O . THR A 1 176 ? -15.499 11.925 18.104 1.00 93.31 176 THR A O 1
ATOM 1382 N N . VAL A 1 177 ? -15.185 10.208 19.511 1.00 94.12 177 VAL A N 1
ATOM 1383 C CA . VAL A 1 177 ? -16.541 9.669 19.461 1.00 94.12 177 VAL A CA 1
ATOM 1384 C C . VAL A 1 177 ? -16.990 9.259 20.860 1.00 94.12 177 VAL A C 1
ATOM 1386 O O . VAL A 1 177 ? -16.223 8.682 21.624 1.00 94.12 177 VAL A O 1
ATOM 1389 N N . SER A 1 178 ? -18.237 9.581 21.201 1.00 95.25 178 SER A N 1
ATOM 1390 C CA . SER A 1 178 ? -18.858 9.168 22.461 1.00 95.25 178 SER A CA 1
ATOM 1391 C C . SER A 1 178 ? -19.593 7.848 22.256 1.00 95.25 178 SER A C 1
ATOM 1393 O O . SER A 1 178 ? -20.512 7.770 21.435 1.00 95.25 178 SER A O 1
ATOM 1395 N N . ILE A 1 179 ? -19.176 6.817 22.984 1.00 95.69 179 ILE A N 1
ATOM 1396 C CA . ILE A 1 179 ? -19.707 5.457 22.898 1.00 95.69 179 ILE A CA 1
ATOM 1397 C C . ILE A 1 179 ? -20.468 5.177 24.186 1.00 95.69 179 ILE A C 1
ATOM 1399 O O . ILE A 1 179 ? -19.876 5.101 25.262 1.00 95.69 179 ILE A O 1
ATOM 1403 N N . ARG A 1 180 ? -21.786 5.033 24.076 1.00 96.00 180 ARG A N 1
ATOM 1404 C CA . ARG A 1 180 ? -22.632 4.684 25.214 1.00 96.00 180 ARG A CA 1
ATOM 1405 C C . ARG A 1 180 ? -22.467 3.202 25.539 1.00 96.00 180 ARG A C 1
ATOM 1407 O O . ARG A 1 180 ? -22.526 2.368 24.640 1.00 96.00 180 ARG A O 1
ATOM 1414 N N . LEU A 1 181 ? -22.261 2.906 26.816 1.00 96.12 181 LEU A N 1
ATOM 1415 C CA . LEU A 1 181 ? -22.184 1.558 27.367 1.00 96.12 181 LEU A CA 1
ATOM 1416 C C . LEU A 1 181 ? -23.263 1.448 28.441 1.00 96.12 181 LEU A C 1
ATOM 1418 O O . LEU A 1 181 ? -23.198 2.160 29.450 1.00 96.12 181 LEU A O 1
ATOM 1422 N N . ASP A 1 182 ? -24.264 0.601 28.216 1.00 96.69 182 ASP A N 1
ATOM 1423 C CA . ASP A 1 182 ? -25.427 0.526 29.104 1.00 96.69 182 ASP A CA 1
ATOM 1424 C C . ASP A 1 182 ? -25.203 -0.401 30.306 1.00 96.69 182 ASP A C 1
ATOM 1426 O O . ASP A 1 182 ? -25.913 -0.289 31.302 1.00 96.69 182 ASP A O 1
ATOM 1430 N N . ASN A 1 183 ? -24.227 -1.311 30.237 1.00 97.06 183 ASN A N 1
ATOM 1431 C CA . ASN A 1 183 ? -23.932 -2.277 31.298 1.00 97.06 183 ASN A CA 1
ATOM 1432 C C . ASN A 1 183 ? -22.500 -2.839 31.202 1.00 97.06 183 ASN A C 1
ATOM 1434 O O . ASN A 1 183 ? -21.794 -2.670 30.201 1.00 97.06 183 ASN A O 1
ATOM 1438 N N . PHE A 1 184 ? -22.083 -3.573 32.240 1.00 96.12 184 PHE A N 1
ATOM 1439 C CA . PHE A 1 184 ? -20.751 -4.179 32.310 1.00 96.12 184 PHE A CA 1
ATOM 1440 C C . PHE A 1 184 ? -20.487 -5.226 31.215 1.00 96.12 184 PHE A C 1
ATOM 1442 O O . PHE A 1 184 ? -19.344 -5.386 30.776 1.00 96.12 184 PHE A O 1
ATOM 1449 N N . ALA A 1 185 ? -21.519 -5.934 30.746 1.00 96.12 185 ALA A N 1
ATOM 1450 C CA . ALA A 1 185 ? -21.368 -6.939 29.695 1.00 96.12 185 ALA A CA 1
ATOM 1451 C C . ALA A 1 185 ? -21.026 -6.290 28.343 1.00 96.12 185 ALA A C 1
ATOM 1453 O O . ALA A 1 185 ? -20.123 -6.757 27.644 1.00 96.12 185 ALA A O 1
ATOM 1454 N N . GLU A 1 186 ? -21.681 -5.178 28.005 1.00 95.81 186 GLU A N 1
ATOM 1455 C CA . GLU A 1 186 ? -21.357 -4.368 26.826 1.00 95.81 186 GLU A CA 1
ATOM 1456 C C . GLU A 1 186 ? -19.948 -3.786 26.900 1.00 95.81 186 GLU A C 1
ATOM 1458 O O . GLU A 1 186 ? -19.185 -3.921 25.940 1.00 95.81 186 GLU A O 1
ATOM 1463 N N . PHE A 1 187 ? -19.580 -3.205 28.048 1.00 96.62 187 PHE A N 1
ATOM 1464 C CA . PHE A 1 187 ? -18.216 -2.736 28.294 1.00 96.62 187 PHE A CA 1
ATOM 1465 C C . PHE A 1 187 ? -17.190 -3.856 28.084 1.00 96.62 187 PHE A C 1
ATOM 1467 O O . PHE A 1 187 ? -16.224 -3.680 27.342 1.00 96.62 187 PHE A O 1
ATOM 1474 N N . SER A 1 188 ? -17.412 -5.022 28.694 1.00 95.81 188 SER A N 1
ATOM 1475 C CA . SER A 1 188 ? -16.490 -6.158 28.617 1.00 95.81 188 SER A CA 1
ATOM 1476 C C . SER A 1 188 ? -16.326 -6.662 27.186 1.00 95.81 188 SER A C 1
ATOM 1478 O O . SER A 1 188 ? -15.203 -6.888 26.736 1.00 95.81 188 SER A O 1
ATOM 1480 N N . ASN A 1 189 ? -17.428 -6.794 26.443 1.00 95.38 189 ASN A N 1
ATOM 1481 C CA . ASN A 1 189 ? -17.386 -7.202 25.042 1.00 95.38 189 ASN A CA 1
ATOM 1482 C C . ASN A 1 189 ? -16.614 -6.182 24.187 1.00 95.38 189 ASN A C 1
ATOM 1484 O O . ASN A 1 189 ? -15.724 -6.552 23.419 1.00 95.38 189 ASN A O 1
ATOM 1488 N N . PHE A 1 190 ? -16.898 -4.891 24.372 1.00 96.12 190 PHE A N 1
ATOM 1489 C CA . PHE A 1 190 ? -16.186 -3.821 23.679 1.00 96.12 190 PHE A CA 1
ATOM 1490 C C . PHE A 1 190 ? -14.677 -3.852 23.981 1.00 96.12 190 PHE A C 1
ATOM 1492 O O . PHE A 1 190 ? -13.856 -3.839 23.061 1.00 96.12 190 PHE A O 1
ATOM 1499 N N . ALA A 1 191 ? -14.302 -3.941 25.261 1.00 95.25 191 ALA A N 1
ATOM 1500 C CA . ALA A 1 191 ? -12.908 -3.947 25.697 1.00 95.25 191 ALA A CA 1
ATOM 1501 C C . ALA A 1 191 ? -12.138 -5.168 25.170 1.00 95.25 191 ALA A C 1
ATOM 1503 O O . ALA A 1 191 ? -10.992 -5.032 24.739 1.00 95.25 191 ALA A O 1
ATOM 1504 N N . LEU A 1 192 ? -12.763 -6.349 25.146 1.00 95.12 192 LEU A N 1
ATOM 1505 C CA . LEU A 1 192 ? -12.157 -7.561 24.588 1.00 95.12 192 LEU A CA 1
ATOM 1506 C C . LEU A 1 192 ? -11.897 -7.433 23.084 1.00 95.12 192 LEU A C 1
ATOM 1508 O O . LEU A 1 192 ? -10.797 -7.757 22.634 1.00 95.12 192 LEU A O 1
ATOM 1512 N N . GLN A 1 193 ? -12.862 -6.918 22.314 1.00 95.00 193 GLN A N 1
ATOM 1513 C CA . GLN A 1 193 ? -12.673 -6.666 20.879 1.00 95.00 193 GLN A CA 1
ATOM 1514 C C . GLN A 1 193 ? -11.541 -5.660 20.631 1.00 95.00 193 GLN A C 1
ATOM 1516 O O . GLN A 1 193 ? -10.691 -5.883 19.766 1.00 95.00 193 GLN A O 1
ATOM 1521 N N . PHE A 1 194 ? -11.483 -4.589 21.429 1.00 94.44 194 PHE A N 1
ATOM 1522 C CA . PHE A 1 194 ? -10.418 -3.592 21.350 1.00 94.44 194 PHE A CA 1
ATOM 1523 C C . PHE A 1 194 ? -9.039 -4.202 21.626 1.00 94.44 194 PHE A C 1
ATOM 1525 O O . PHE A 1 194 ? -8.108 -4.010 20.842 1.00 94.44 194 PHE A O 1
ATOM 1532 N N . LEU A 1 195 ? -8.895 -4.962 22.716 1.00 92.31 195 LEU A N 1
ATOM 1533 C CA . LEU A 1 195 ? -7.625 -5.585 23.095 1.00 92.31 195 LEU A CA 1
ATOM 1534 C C . LEU A 1 195 ? -7.176 -6.646 22.087 1.00 92.31 195 LEU A C 1
ATOM 1536 O O . LEU A 1 195 ? -5.988 -6.709 21.774 1.00 92.31 195 LEU A O 1
ATOM 1540 N N . ALA A 1 196 ? -8.102 -7.441 21.546 1.00 91.19 196 ALA A N 1
ATOM 1541 C CA . ALA A 1 196 ? -7.797 -8.415 20.503 1.00 91.19 196 ALA A CA 1
ATOM 1542 C C . ALA A 1 196 ? -7.260 -7.730 19.235 1.00 91.19 196 ALA A C 1
ATOM 1544 O O . ALA A 1 196 ? -6.204 -8.112 18.730 1.00 91.19 196 ALA A O 1
ATOM 1545 N N . ALA A 1 197 ? -7.931 -6.672 18.769 1.00 89.94 197 ALA A N 1
ATOM 1546 C CA . ALA A 1 197 ? -7.490 -5.899 17.608 1.00 89.94 197 ALA A CA 1
ATOM 1547 C C . ALA A 1 197 ? -6.149 -5.191 17.856 1.00 89.94 197 ALA A C 1
ATOM 1549 O O . ALA A 1 197 ? -5.277 -5.173 16.989 1.00 89.94 197 ALA A O 1
ATOM 1550 N N . ARG A 1 198 ? -5.954 -4.648 19.063 1.00 87.44 198 ARG A N 1
ATOM 1551 C CA . ARG A 1 198 ? -4.689 -4.040 19.482 1.00 87.44 198 ARG A CA 1
ATOM 1552 C C . ARG A 1 198 ? -3.553 -5.064 19.459 1.00 87.44 198 ARG A C 1
ATOM 1554 O O . ARG A 1 198 ? -2.518 -4.800 18.858 1.00 87.44 198 ARG A O 1
ATOM 1561 N N . ASN A 1 199 ? -3.750 -6.238 20.054 1.00 87.00 199 ASN A N 1
ATOM 1562 C CA . ASN A 1 199 ? -2.743 -7.299 20.063 1.00 87.00 199 ASN A CA 1
ATOM 1563 C C . ASN A 1 199 ? -2.394 -7.774 18.649 1.00 87.00 199 ASN A C 1
ATOM 1565 O O . ASN A 1 199 ? -1.221 -7.974 18.375 1.00 87.00 199 ASN A O 1
ATOM 1569 N N . ALA A 1 200 ? -3.369 -7.889 17.744 1.00 83.19 200 ALA A N 1
ATOM 1570 C CA . ALA A 1 200 ? -3.113 -8.268 16.352 1.00 83.19 200 ALA A CA 1
ATOM 1571 C C . ALA A 1 200 ? -2.287 -7.229 15.567 1.00 83.19 200 ALA A C 1
ATOM 1573 O O . ALA A 1 200 ? -1.669 -7.571 14.564 1.00 83.19 200 ALA A O 1
ATOM 1574 N N . LEU A 1 201 ? -2.291 -5.959 15.989 1.00 77.44 201 LEU A N 1
ATOM 1575 C CA . LEU A 1 201 ? -1.522 -4.899 15.331 1.00 77.44 201 LEU A CA 1
ATOM 1576 C C . LEU A 1 201 ? -0.090 -4.765 15.886 1.00 77.44 201 LEU A C 1
ATOM 1578 O O . LEU A 1 201 ? 0.830 -4.377 15.155 1.00 77.44 201 LEU A O 1
ATOM 1582 N N . PHE A 1 202 ? 0.088 -5.039 17.183 1.00 70.56 202 PHE A N 1
ATOM 1583 C CA . PHE A 1 202 ? 1.337 -4.796 17.914 1.00 70.56 202 PHE A CA 1
ATOM 1584 C C . PHE A 1 202 ? 2.166 -6.050 18.235 1.00 70.56 202 PHE A C 1
ATOM 1586 O O . PHE A 1 202 ? 3.324 -5.879 18.617 1.00 70.56 202 PHE A O 1
ATOM 1593 N N . ASN A 1 203 ? 1.618 -7.257 18.071 1.00 60.97 203 ASN A N 1
ATOM 1594 C CA . ASN A 1 203 ? 2.343 -8.532 18.177 1.00 60.97 203 ASN A CA 1
ATOM 1595 C C . ASN A 1 203 ? 2.543 -9.159 16.796 1.00 60.97 203 ASN A C 1
ATOM 1597 O O . ASN A 1 203 ? 3.554 -9.874 16.639 1.00 60.97 203 ASN A O 1
#